Protein AF-A0A537G7S5-F1 (afdb_monomer_lite)

Structure (mmCIF, N/CA/C/O backbone):
data_AF-A0A537G7S5-F1
#
_entry.id   AF-A0A537G7S5-F1
#
loop_
_atom_site.group_PDB
_atom_site.id
_atom_site.type_symbol
_atom_site.label_atom_id
_atom_site.label_alt_id
_atom_site.label_comp_id
_atom_site.label_asym_id
_atom_site.label_entity_id
_atom_site.label_seq_id
_atom_site.pdbx_PDB_ins_code
_atom_site.Cartn_x
_atom_site.Cartn_y
_atom_site.Cartn_z
_atom_site.occupancy
_atom_site.B_iso_or_equiv
_atom_site.auth_seq_id
_atom_site.auth_comp_id
_atom_site.auth_asym_id
_atom_site.auth_atom_id
_atom_site.pdbx_PDB_model_num
ATOM 1 N N . MET A 1 1 ? 13.891 -39.117 -15.199 1.00 34.94 1 MET A N 1
ATOM 2 C CA . MET A 1 1 ? 15.312 -39.150 -15.606 1.00 34.94 1 MET A CA 1
ATOM 3 C C . MET A 1 1 ? 15.444 -38.074 -16.681 1.00 34.94 1 MET A C 1
ATOM 5 O O . MET A 1 1 ? 14.812 -38.249 -17.708 1.00 34.94 1 MET A O 1
ATOM 9 N N . ALA A 1 2 ? 16.008 -36.879 -16.497 1.00 27.66 2 ALA A N 1
ATOM 10 C CA . ALA A 1 2 ? 17.000 -36.313 -15.569 1.00 27.66 2 ALA A CA 1
ATOM 11 C C . ALA A 1 2 ? 16.378 -35.212 -14.667 1.00 27.66 2 ALA A C 1
ATOM 13 O O . ALA A 1 2 ? 15.437 -34.545 -15.084 1.00 27.66 2 ALA A O 1
ATOM 14 N N . ASP A 1 3 ? 16.622 -35.169 -13.354 1.00 33.75 3 ASP A N 1
ATOM 15 C CA . ASP A 1 3 ? 17.722 -34.478 -12.641 1.00 33.75 3 ASP A CA 1
ATOM 16 C C . ASP A 1 3 ? 18.279 -33.203 -13.302 1.00 33.75 3 ASP A C 1
ATOM 18 O O . ASP A 1 3 ? 19.120 -33.271 -14.192 1.00 33.75 3 ASP A O 1
ATOM 22 N N . HIS A 1 4 ? 17.836 -32.049 -12.792 1.00 30.88 4 HIS A N 1
ATOM 23 C CA . HIS A 1 4 ? 18.620 -30.815 -12.751 1.00 30.88 4 HIS A CA 1
ATOM 24 C C . HIS A 1 4 ? 18.386 -30.125 -11.407 1.00 30.88 4 HIS A C 1
ATOM 26 O O . HIS A 1 4 ? 17.554 -29.232 -11.242 1.00 30.88 4 HIS A O 1
ATOM 32 N N . SER A 1 5 ? 19.150 -30.600 -10.435 1.00 33.31 5 SER A N 1
ATOM 33 C CA . SER A 1 5 ? 19.502 -29.920 -9.197 1.00 33.31 5 SER A CA 1
ATOM 34 C C . SER A 1 5 ? 19.981 -28.479 -9.465 1.00 33.31 5 SER A C 1
ATOM 36 O O . SER A 1 5 ? 21.089 -28.261 -9.950 1.00 33.31 5 SER A O 1
ATOM 38 N N . VAL A 1 6 ? 19.147 -27.484 -9.141 1.00 31.50 6 VAL A N 1
ATOM 39 C CA . VAL A 1 6 ? 19.535 -26.064 -9.033 1.00 31.50 6 VAL A CA 1
ATOM 40 C C . VAL A 1 6 ? 19.810 -25.777 -7.550 1.00 31.50 6 VAL A C 1
ATOM 42 O O . VAL A 1 6 ? 18.966 -26.115 -6.716 1.00 31.50 6 VAL A O 1
ATOM 45 N N . PRO A 1 7 ? 20.962 -25.187 -7.177 1.00 25.39 7 PRO A N 1
ATOM 46 C CA . PRO A 1 7 ? 21.314 -24.988 -5.776 1.00 25.39 7 PRO A CA 1
ATOM 47 C C . PRO A 1 7 ? 20.372 -23.965 -5.118 1.00 25.39 7 PRO A C 1
ATOM 49 O O . PRO A 1 7 ? 19.938 -23.018 -5.782 1.00 25.39 7 PRO A O 1
ATOM 52 N N . PRO A 1 8 ? 20.068 -24.100 -3.814 1.00 28.64 8 PRO A N 1
ATOM 53 C CA . PRO A 1 8 ? 19.262 -23.123 -3.102 1.00 28.64 8 PRO A CA 1
ATOM 54 C C . PRO A 1 8 ? 20.100 -21.853 -2.933 1.00 28.64 8 PRO A C 1
ATOM 56 O O . PRO A 1 8 ? 20.955 -21.772 -2.053 1.00 28.64 8 PRO A O 1
ATOM 59 N N . GLN A 1 9 ? 19.890 -20.855 -3.791 1.00 30.11 9 GLN A N 1
ATOM 60 C CA . GLN A 1 9 ? 20.457 -19.534 -3.550 1.00 30.11 9 GLN A CA 1
ATOM 61 C C . GLN A 1 9 ? 19.715 -18.905 -2.369 1.00 30.11 9 GLN A C 1
ATOM 63 O O . GLN A 1 9 ? 18.527 -18.585 -2.424 1.00 30.11 9 GLN A O 1
ATOM 68 N N . SER A 1 10 ? 20.447 -18.810 -1.267 1.00 24.98 10 SER A N 1
ATOM 69 C CA . SER A 1 10 ? 20.065 -18.210 -0.003 1.00 24.98 10 SER A CA 1
ATOM 70 C C . SER A 1 10 ? 19.730 -16.733 -0.184 1.00 24.98 10 SER A C 1
ATOM 72 O O . SER A 1 10 ? 20.612 -15.877 -0.250 1.00 24.98 10 SER A O 1
ATOM 74 N N . PHE A 1 11 ? 18.439 -16.430 -0.204 1.00 27.16 11 PHE A N 1
ATOM 75 C CA . PHE A 1 11 ? 17.951 -15.111 0.156 1.00 27.16 11 PHE A CA 1
ATOM 76 C C . PHE A 1 11 ? 18.070 -14.955 1.680 1.00 27.16 11 PHE A C 1
ATOM 78 O O . PHE A 1 11 ? 17.576 -15.829 2.399 1.00 27.16 11 PHE A O 1
ATOM 85 N N . PRO A 1 12 ? 18.627 -13.857 2.223 1.00 25.73 12 PRO A N 1
ATOM 86 C CA . PRO A 1 12 ? 18.337 -13.460 3.594 1.00 25.73 12 PRO A CA 1
ATOM 87 C C . PRO A 1 12 ? 16.887 -12.952 3.641 1.00 25.73 12 PRO A C 1
ATOM 89 O O . PRO A 1 12 ? 16.594 -11.760 3.634 1.00 25.73 12 PRO A O 1
ATOM 92 N N . LEU A 1 13 ? 15.979 -13.925 3.624 1.00 36.09 13 LEU A N 1
ATOM 93 C CA . LEU A 1 13 ? 14.530 -13.871 3.777 1.00 36.09 13 LEU A CA 1
ATOM 94 C C . LEU A 1 13 ? 14.215 -14.518 5.144 1.00 36.09 13 LEU A C 1
ATOM 96 O O . LEU A 1 13 ? 13.508 -15.514 5.234 1.00 36.09 13 LEU A O 1
ATOM 100 N N . CYS A 1 14 ? 14.799 -13.993 6.223 1.00 23.67 14 CYS A N 1
ATOM 101 C CA . CYS A 1 14 ? 14.605 -14.509 7.584 1.00 23.67 14 CYS A CA 1
ATOM 102 C C . CYS A 1 14 ? 13.579 -13.620 8.318 1.00 23.67 14 CYS A C 1
ATOM 104 O O . CYS A 1 14 ? 13.836 -12.439 8.530 1.00 23.67 14 CYS A O 1
ATOM 106 N N . ASP A 1 15 ? 12.380 -14.054 8.722 1.00 24.22 15 ASP A N 1
ATOM 107 C CA . ASP A 1 15 ? 11.902 -15.423 8.965 1.00 24.22 15 ASP A CA 1
ATOM 108 C C . ASP A 1 15 ? 10.372 -15.492 8.912 1.00 24.22 15 ASP A C 1
ATOM 110 O O . ASP A 1 15 ? 9.717 -15.447 9.962 1.00 24.22 15 ASP A O 1
ATOM 114 N N . ASN A 1 16 ? 9.777 -15.604 7.717 1.00 36.16 16 ASN A N 1
ATOM 115 C CA . ASN A 1 16 ? 8.319 -15.574 7.552 1.00 36.16 16 ASN A CA 1
ATOM 116 C C . ASN A 1 16 ? 7.704 -14.424 8.403 1.00 36.16 16 ASN A C 1
ATOM 118 O O . ASN A 1 16 ? 8.380 -13.509 8.823 1.00 36.16 16 ASN A O 1
ATOM 122 N N . VAL A 1 17 ? 6.407 -14.390 8.639 1.00 35.50 17 VAL A N 1
ATOM 123 C CA . VAL A 1 17 ? 5.769 -14.141 9.955 1.00 35.50 17 VAL A CA 1
ATOM 124 C C . VAL A 1 17 ? 5.214 -15.437 10.541 1.00 35.50 17 VAL A C 1
ATOM 126 O O . VAL A 1 17 ? 4.386 -15.373 11.437 1.00 35.50 17 VAL A O 1
ATOM 129 N N . HIS A 1 18 ? 5.542 -16.610 9.993 1.00 29.23 18 HIS A N 1
ATOM 130 C CA . HIS A 1 18 ? 5.009 -17.887 10.463 1.00 29.23 18 HIS A CA 1
ATOM 131 C C . HIS A 1 18 ? 5.941 -18.464 11.519 1.00 29.23 18 HIS A C 1
ATOM 133 O O . HIS A 1 18 ? 6.883 -19.186 11.214 1.00 29.23 18 HIS A O 1
ATOM 139 N N . THR A 1 19 ? 5.630 -18.204 12.785 1.00 28.81 19 THR A N 1
ATOM 140 C CA . THR A 1 19 ? 5.929 -19.199 13.815 1.00 28.81 19 THR A CA 1
ATOM 141 C C . THR A 1 19 ? 4.787 -20.207 13.798 1.00 28.81 19 THR A C 1
ATOM 143 O O . THR A 1 19 ? 3.739 -19.957 14.392 1.00 28.81 19 THR A O 1
ATOM 146 N N . GLY A 1 20 ? 4.947 -21.304 13.059 1.00 22.69 20 GLY A N 1
ATOM 147 C CA . GLY A 1 20 ? 3.984 -22.398 13.090 1.00 22.69 20 GLY A CA 1
ATOM 148 C C . GLY A 1 20 ? 3.989 -23.099 14.451 1.00 22.69 20 GLY A C 1
ATOM 149 O O . GLY A 1 20 ? 5.050 -23.438 14.968 1.00 22.69 20 GLY A O 1
ATOM 150 N N . ARG A 1 21 ? 2.800 -23.341 15.007 1.00 22.70 21 ARG A N 1
ATOM 151 C CA . ARG A 1 21 ? 2.307 -24.691 15.329 1.00 22.70 21 ARG A CA 1
ATOM 152 C C . ARG A 1 21 ? 0.774 -24.654 15.395 1.00 22.70 21 ARG A C 1
ATOM 154 O O . ARG A 1 21 ? 0.195 -23.655 15.803 1.00 22.70 21 ARG A O 1
ATOM 161 N N . HIS A 1 22 ? 0.179 -25.730 14.888 1.00 30.53 22 HIS A N 1
ATOM 162 C CA . HIS A 1 22 ? -1.244 -26.021 14.689 1.00 30.53 22 HIS A CA 1
ATOM 163 C C . HIS A 1 22 ? -2.245 -25.324 15.634 1.00 30.53 22 HIS A C 1
ATOM 165 O O . HIS A 1 22 ? -2.114 -25.423 16.850 1.00 30.53 22 HIS A O 1
ATOM 171 N N . GLY A 1 23 ? -3.304 -24.722 15.061 1.00 25.34 23 GLY A N 1
ATOM 172 C CA . GLY A 1 23 ? -4.527 -24.371 15.798 1.00 25.34 23 GLY A CA 1
ATOM 173 C C . GLY A 1 23 ? -5.457 -23.332 15.140 1.00 25.34 23 GLY A C 1
ATOM 174 O O . GLY A 1 23 ? -5.304 -22.143 15.389 1.00 25.34 23 GLY A O 1
ATOM 175 N N . GLY A 1 24 ? -6.474 -23.794 14.395 1.00 26.11 24 GLY A N 1
ATOM 176 C CA . GLY A 1 24 ? -7.803 -23.155 14.266 1.00 26.11 24 GLY A CA 1
ATOM 177 C C . GLY A 1 24 ? -8.012 -21.966 13.288 1.00 26.11 24 GLY A C 1
ATOM 178 O O . GLY A 1 24 ? -7.093 -21.195 13.025 1.00 26.11 24 GLY A O 1
ATOM 179 N N . PRO A 1 25 ? -9.247 -21.762 12.769 1.00 29.23 25 PRO A N 1
ATOM 180 C CA . PRO A 1 25 ? -9.555 -20.874 11.634 1.00 29.23 25 PRO A CA 1
ATOM 181 C C . PRO A 1 25 ? -9.718 -19.373 11.979 1.00 29.23 25 PRO A C 1
ATOM 183 O O . PRO A 1 25 ? -10.526 -18.687 11.362 1.00 29.23 25 PRO A O 1
ATOM 186 N N . ASN A 1 26 ? -8.994 -18.818 12.961 1.00 33.22 26 ASN A N 1
ATOM 187 C CA . ASN A 1 26 ? -9.293 -17.460 13.460 1.00 33.22 26 ASN A CA 1
ATOM 188 C C . ASN A 1 26 ? -8.060 -16.639 13.903 1.00 33.22 26 ASN A C 1
ATOM 190 O O . ASN A 1 26 ? -7.969 -16.190 15.045 1.00 33.22 26 ASN A O 1
ATOM 194 N N . LEU A 1 27 ? -7.088 -16.427 13.005 1.00 32.81 27 LEU A N 1
ATOM 195 C CA . LEU A 1 27 ? -5.824 -15.742 13.323 1.00 32.81 27 LEU A CA 1
ATOM 196 C C . LEU A 1 27 ? -5.541 -14.529 12.419 1.00 32.81 27 LEU A C 1
ATOM 198 O O . LEU A 1 27 ? -4.764 -14.597 11.474 1.00 32.81 27 LEU A O 1
ATOM 202 N N . ALA A 1 28 ? -6.071 -13.365 12.798 1.00 31.89 28 ALA A N 1
ATOM 203 C CA . ALA A 1 28 ? -5.462 -12.072 12.467 1.00 31.89 28 ALA A CA 1
ATOM 204 C C . ALA A 1 28 ? -4.387 -11.741 13.526 1.00 31.89 28 ALA A C 1
ATOM 206 O O . ALA A 1 28 ? -4.563 -10.856 14.364 1.00 31.89 28 ALA A O 1
ATOM 207 N N . ALA A 1 29 ? -3.301 -12.520 13.556 1.00 32.22 29 ALA A N 1
ATOM 208 C CA . ALA A 1 29 ? -2.239 -12.422 14.559 1.00 32.22 29 ALA A CA 1
ATOM 209 C C . ALA A 1 29 ? -0.927 -11.928 13.930 1.00 32.22 29 ALA A C 1
ATOM 211 O O . ALA A 1 29 ? -0.130 -12.699 13.406 1.00 32.22 29 ALA A O 1
ATOM 212 N N . TRP A 1 30 ? -0.684 -10.619 14.015 1.00 36.22 30 TRP A N 1
ATOM 213 C CA . TRP A 1 30 ? 0.577 -9.998 13.602 1.00 36.22 30 TRP A CA 1
ATOM 214 C C . TRP A 1 30 ? 1.642 -10.151 14.698 1.00 36.22 30 TRP A C 1
ATOM 216 O O . TRP A 1 30 ? 1.511 -9.548 15.768 1.00 36.22 30 TRP A O 1
ATOM 226 N N . ARG A 1 31 ? 2.712 -10.920 14.453 1.00 27.98 31 ARG A N 1
ATOM 227 C CA . ARG A 1 31 ? 3.948 -10.911 15.260 1.00 27.98 31 ARG A CA 1
ATOM 228 C C . ARG A 1 31 ? 4.954 -9.925 14.655 1.00 27.98 31 ARG A C 1
ATOM 230 O O . ARG A 1 31 ? 5.729 -10.296 13.785 1.00 27.98 31 ARG A O 1
ATOM 237 N N . ALA A 1 32 ? 4.978 -8.688 15.149 1.00 31.81 32 ALA A N 1
ATOM 238 C CA . ALA A 1 32 ? 6.149 -7.824 15.014 1.00 31.81 32 ALA A CA 1
ATOM 239 C C . ALA A 1 32 ? 7.102 -8.145 16.175 1.00 31.81 32 ALA A C 1
ATOM 241 O O . ALA A 1 32 ? 6.722 -8.007 17.341 1.00 31.81 32 ALA A O 1
ATOM 242 N N . ARG A 1 33 ? 8.314 -8.625 15.880 1.00 29.03 33 ARG A N 1
ATOM 243 C CA . ARG A 1 33 ? 9.378 -8.737 16.885 1.00 29.03 33 ARG A CA 1
ATOM 244 C C . ARG A 1 33 ? 9.797 -7.313 17.257 1.00 29.03 33 ARG A C 1
ATOM 246 O O . ARG A 1 33 ? 10.337 -6.593 16.426 1.00 29.03 33 ARG A O 1
ATOM 253 N N . THR A 1 34 ? 9.529 -6.900 18.492 1.00 34.16 34 THR A N 1
ATOM 254 C CA . THR A 1 34 ? 10.190 -5.740 19.090 1.00 34.16 34 THR A CA 1
ATOM 255 C C . THR A 1 34 ? 11.680 -6.049 19.174 1.00 34.16 34 THR A C 1
ATOM 257 O O . THR A 1 34 ? 12.074 -7.049 19.775 1.00 34.16 34 THR A O 1
ATOM 260 N N . ALA A 1 35 ? 12.504 -5.211 18.544 1.00 30.81 35 ALA A N 1
ATOM 261 C CA . ALA A 1 35 ? 13.952 -5.267 18.672 1.00 30.81 35 ALA A CA 1
ATOM 262 C C . ALA A 1 35 ? 14.322 -5.159 20.161 1.00 30.81 35 ALA A C 1
ATOM 264 O O . ALA A 1 35 ? 14.196 -4.095 20.770 1.00 30.81 35 ALA A O 1
ATOM 265 N N . ARG A 1 36 ? 14.731 -6.276 20.771 1.00 28.50 36 ARG A N 1
ATOM 266 C CA . ARG A 1 36 ? 15.459 -6.252 22.038 1.00 28.50 36 ARG A CA 1
ATOM 267 C C . ARG A 1 36 ? 16.936 -6.080 21.719 1.00 28.50 36 ARG A C 1
ATOM 269 O O . ARG A 1 36 ? 17.481 -6.844 20.937 1.00 28.50 36 ARG A O 1
ATOM 276 N N . SER A 1 37 ? 17.535 -5.123 22.426 1.00 31.22 37 SER A N 1
ATOM 277 C CA . SER A 1 37 ? 18.972 -4.918 22.602 1.00 31.22 37 SER A CA 1
ATOM 278 C C . SER A 1 37 ? 19.747 -4.458 21.367 1.00 31.22 37 SER A C 1
ATOM 280 O O . SER A 1 37 ? 20.273 -5.277 20.629 1.00 31.22 37 SER A O 1
ATOM 282 N N . LEU A 1 38 ? 19.924 -3.139 21.245 1.00 29.33 38 LEU A N 1
ATOM 283 C CA . LEU A 1 38 ? 21.217 -2.526 20.923 1.00 29.33 38 LEU A CA 1
ATOM 284 C C . LEU A 1 38 ? 21.252 -1.129 21.559 1.00 29.33 38 LEU A C 1
ATOM 286 O O . LEU A 1 38 ? 20.331 -0.323 21.419 1.00 29.33 38 LEU A O 1
ATOM 290 N N . SER A 1 39 ? 22.278 -0.908 22.373 1.00 31.94 39 SER A N 1
ATOM 291 C CA . SER A 1 39 ? 22.523 0.318 23.119 1.00 31.94 39 SER A CA 1
ATOM 292 C C . SER A 1 39 ? 22.895 1.479 22.193 1.00 31.94 39 SER A C 1
ATOM 294 O O . SER A 1 39 ? 23.659 1.278 21.256 1.00 31.94 39 SER A O 1
ATOM 296 N N . ARG A 1 40 ? 22.483 2.687 22.605 1.00 32.72 40 ARG A N 1
ATOM 297 C CA . ARG A 1 40 ? 22.867 4.033 22.129 1.00 32.72 40 ARG A CA 1
ATOM 298 C C . ARG A 1 40 ? 22.020 4.617 20.981 1.00 32.72 40 ARG A C 1
ATOM 300 O O . ARG A 1 40 ? 21.857 4.035 19.922 1.00 32.72 40 ARG A O 1
ATOM 307 N N . SER A 1 41 ? 21.502 5.816 21.277 1.00 26.28 41 SER A N 1
ATOM 308 C CA . SER A 1 41 ? 20.675 6.731 20.470 1.00 26.28 41 SER A CA 1
ATOM 309 C C . SER A 1 41 ? 19.228 6.305 20.183 1.00 26.28 41 SER A C 1
ATOM 311 O O . SER A 1 41 ? 18.888 5.740 19.149 1.00 26.28 41 SER A O 1
ATOM 313 N N . ARG A 1 42 ? 18.327 6.653 21.116 1.00 32.28 42 ARG A N 1
ATOM 314 C CA . ARG A 1 42 ? 16.871 6.596 20.922 1.00 32.28 42 ARG A CA 1
ATOM 315 C C . ARG A 1 42 ? 16.421 7.757 20.030 1.00 32.28 42 ARG A C 1
ATOM 317 O O . ARG A 1 42 ? 16.189 8.855 20.524 1.00 32.28 42 ARG A O 1
ATOM 324 N N . THR A 1 43 ? 16.200 7.497 18.748 1.00 27.50 43 THR A N 1
ATOM 325 C CA . THR A 1 43 ? 15.270 8.294 17.935 1.00 27.50 43 THR A CA 1
ATOM 326 C C . THR A 1 43 ? 14.097 7.388 17.582 1.00 27.50 43 THR A C 1
ATOM 328 O O . THR A 1 43 ? 14.263 6.380 16.900 1.00 27.50 43 THR A O 1
ATOM 331 N N . ALA A 1 44 ? 12.908 7.691 18.106 1.00 31.34 44 ALA A N 1
ATOM 332 C CA . ALA A 1 44 ? 11.698 6.925 17.823 1.00 31.34 44 ALA A CA 1
ATOM 333 C C . ALA A 1 44 ? 11.338 7.058 16.332 1.00 31.34 44 ALA A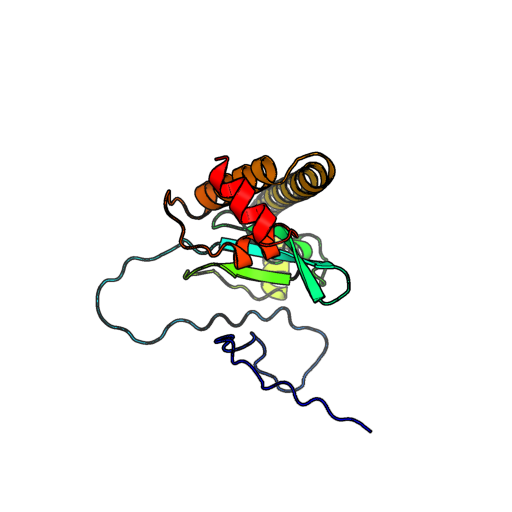 C 1
ATOM 335 O O . ALA A 1 44 ? 10.799 8.076 15.900 1.00 31.34 44 ALA A O 1
ATOM 336 N N . CYS A 1 45 ? 11.660 6.044 15.528 1.00 31.05 45 CYS A N 1
ATOM 337 C CA . CYS A 1 45 ? 11.373 6.051 14.099 1.00 31.05 45 CYS A CA 1
ATOM 338 C C . CYS A 1 45 ? 9.934 5.566 13.846 1.00 31.05 45 CYS A C 1
ATOM 340 O O . CYS A 1 45 ? 9.674 4.378 13.685 1.00 31.05 45 CYS A O 1
ATOM 342 N N . TRP A 1 46 ? 8.976 6.495 13.803 1.00 46.81 46 TR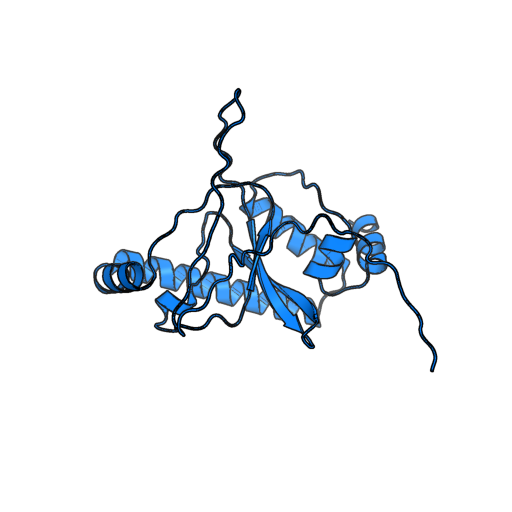P A N 1
ATOM 343 C CA . TRP A 1 46 ? 7.582 6.247 13.394 1.00 46.81 46 TRP A CA 1
ATOM 344 C C . TRP A 1 46 ? 7.415 6.101 11.860 1.00 46.81 46 TRP A C 1
ATOM 346 O O . TRP A 1 46 ? 6.352 6.408 11.327 1.00 46.81 46 TRP A O 1
ATOM 356 N N . ARG A 1 47 ? 8.469 5.707 11.126 1.00 60.78 47 ARG A N 1
ATOM 357 C CA . ARG A 1 47 ? 8.564 5.839 9.653 1.00 60.78 47 ARG A CA 1
ATOM 358 C C . ARG A 1 47 ? 8.431 4.510 8.896 1.00 60.78 47 ARG A C 1
ATOM 360 O O . ARG A 1 47 ? 8.964 4.395 7.798 1.00 60.78 47 ARG A O 1
ATOM 367 N N . SER A 1 48 ? 7.746 3.510 9.450 1.00 70.69 48 SER A N 1
ATOM 368 C CA . SER A 1 48 ? 7.447 2.292 8.683 1.00 70.69 48 SER A CA 1
ATOM 369 C C . SER A 1 48 ? 6.287 2.529 7.723 1.00 70.69 48 SER A C 1
ATOM 371 O O . SER A 1 48 ? 5.248 3.064 8.116 1.00 70.69 48 SER A O 1
ATOM 373 N N . LEU A 1 49 ? 6.457 2.072 6.489 1.00 84.81 49 LEU A N 1
ATOM 374 C CA . LEU A 1 49 ? 5.423 2.012 5.463 1.00 84.81 49 LEU A CA 1
ATOM 375 C C . LEU A 1 49 ? 4.945 0.563 5.341 1.00 84.81 49 LEU A C 1
ATOM 377 O O . LEU A 1 49 ? 5.741 -0.358 5.503 1.00 84.81 49 LEU A O 1
ATOM 381 N N . VAL A 1 50 ? 3.668 0.331 5.057 1.00 88.81 50 VAL A N 1
ATOM 382 C CA . VAL A 1 50 ? 3.159 -1.014 4.763 1.00 88.81 50 VAL A CA 1
ATOM 383 C C . VAL A 1 50 ? 2.564 -1.042 3.366 1.00 88.81 50 VAL A C 1
ATOM 385 O O . VAL A 1 50 ? 1.616 -0.315 3.078 1.00 88.81 50 VAL A O 1
ATOM 388 N N . SER A 1 51 ? 3.083 -1.920 2.514 1.00 89.94 51 SER A N 1
ATOM 389 C CA . SER A 1 51 ? 2.486 -2.219 1.214 1.00 89.94 51 SER A CA 1
ATOM 390 C C . SER A 1 51 ? 1.372 -3.226 1.351 1.00 89.94 51 SER A C 1
ATOM 392 O O . SER A 1 51 ? 1.537 -4.263 1.992 1.00 89.94 51 SER A O 1
ATOM 394 N N . LEU A 1 52 ? 0.256 -2.944 0.694 1.00 90.88 52 LEU A N 1
ATOM 395 C CA . LEU A 1 52 ? -0.832 -3.882 0.484 1.00 90.88 52 LEU A CA 1
ATOM 396 C C . LEU A 1 52 ? -0.612 -4.559 -0.863 1.00 90.88 52 LEU A C 1
ATOM 398 O O . LEU A 1 52 ? -0.630 -3.905 -1.905 1.00 90.88 52 LEU A O 1
ATOM 402 N N . LEU A 1 53 ? -0.389 -5.864 -0.826 1.00 89.25 53 LEU A N 1
ATOM 403 C CA . LEU A 1 53 ? -0.036 -6.681 -1.973 1.00 89.25 53 LEU A CA 1
ATOM 404 C C . LEU A 1 53 ? -1.200 -7.595 -2.342 1.00 89.25 53 LEU A C 1
ATOM 406 O O . LEU A 1 53 ? -1.699 -8.341 -1.494 1.00 89.25 53 LEU A O 1
ATOM 410 N N . THR A 1 54 ? -1.583 -7.593 -3.613 1.00 86.88 54 THR A N 1
ATOM 411 C CA . THR A 1 54 ? -2.430 -8.643 -4.185 1.00 86.88 54 THR A CA 1
ATOM 412 C C . THR A 1 54 ? -1.568 -9.730 -4.819 1.00 86.88 54 THR A C 1
ATOM 414 O O . THR A 1 54 ? -0.439 -9.473 -5.240 1.00 86.88 54 THR A O 1
ATOM 417 N N . LEU A 1 55 ? -2.088 -10.954 -4.863 1.00 79.94 55 LEU A N 1
ATOM 418 C CA . LEU A 1 55 ? -1.465 -12.072 -5.562 1.00 79.94 55 LEU A CA 1
ATOM 419 C C . LEU A 1 55 ? -2.013 -12.161 -6.985 1.00 79.94 55 LEU A C 1
ATOM 421 O O . LEU A 1 55 ? -3.217 -12.286 -7.185 1.00 79.94 55 LEU A O 1
ATOM 425 N N . VAL A 1 56 ? -1.111 -12.150 -7.957 1.00 74.50 56 VAL A N 1
ATOM 426 C CA . VAL A 1 56 ? -1.375 -12.404 -9.371 1.00 74.50 56 VAL A CA 1
ATOM 427 C C . VAL A 1 56 ? -0.743 -13.755 -9.709 1.00 74.50 56 VAL A C 1
ATOM 429 O O . VAL A 1 56 ? 0.429 -13.993 -9.407 1.00 74.50 56 VAL A O 1
ATOM 432 N N . GLU A 1 57 ? -1.540 -14.679 -10.254 1.00 72.62 57 GLU A N 1
ATOM 433 C CA . GLU A 1 57 ? -1.092 -16.023 -10.678 1.00 72.62 57 GLU A CA 1
ATOM 434 C C . GLU A 1 57 ? -0.345 -16.820 -9.584 1.00 72.62 57 GLU A C 1
ATOM 436 O O . GLU A 1 57 ? 0.561 -17.610 -9.844 1.00 72.62 57 GLU A O 1
ATOM 441 N N . GLY A 1 58 ? -0.691 -16.584 -8.314 1.00 62.72 58 GLY A N 1
ATOM 442 C CA . GLY A 1 58 ? -0.149 -17.308 -7.159 1.00 62.72 58 GLY A CA 1
ATOM 443 C C . GLY A 1 58 ? 1.327 -17.045 -6.824 1.00 62.72 58 GLY A C 1
ATOM 444 O O . GLY A 1 58 ? 1.786 -17.510 -5.783 1.00 62.72 58 GLY A O 1
ATOM 445 N N . ARG A 1 59 ? 2.072 -16.292 -7.646 1.00 62.53 59 ARG A N 1
ATOM 446 C CA . ARG A 1 59 ? 3.518 -16.052 -7.448 1.00 62.53 59 ARG A CA 1
ATOM 447 C C . ARG A 1 59 ? 3.913 -14.581 -7.511 1.00 62.53 59 ARG A C 1
ATOM 449 O O . ARG A 1 59 ? 4.843 -14.180 -6.817 1.00 62.53 59 ARG A O 1
ATOM 456 N N . LEU A 1 60 ? 3.205 -13.769 -8.292 1.00 64.31 60 LEU A N 1
ATOM 457 C CA . LEU A 1 60 ? 3.515 -12.352 -8.456 1.00 64.31 60 LEU A CA 1
ATOM 458 C C . LEU A 1 60 ? 2.753 -11.540 -7.410 1.00 64.31 60 LEU A C 1
ATOM 460 O O . LEU A 1 60 ? 1.531 -11.606 -7.320 1.00 64.31 60 LEU A O 1
ATOM 464 N N . ALA A 1 61 ? 3.474 -10.786 -6.585 1.00 72.81 61 ALA A N 1
ATOM 465 C CA . ALA A 1 61 ? 2.869 -9.861 -5.639 1.00 72.81 61 ALA A CA 1
ATOM 466 C C . ALA A 1 61 ? 2.887 -8.454 -6.243 1.00 72.81 61 ALA A C 1
ATOM 468 O O . ALA A 1 61 ? 3.965 -7.915 -6.467 1.00 72.81 61 ALA A O 1
ATOM 469 N N . LEU A 1 62 ? 1.713 -7.875 -6.498 1.00 87.06 62 LEU A N 1
ATOM 470 C CA . LEU A 1 62 ? 1.572 -6.509 -7.007 1.00 87.06 62 LEU A CA 1
ATOM 471 C C . LEU A 1 62 ? 1.100 -5.593 -5.883 1.00 87.06 62 LEU A C 1
ATOM 473 O O . LEU A 1 62 ? 0.136 -5.918 -5.185 1.00 87.06 62 LEU A O 1
ATOM 477 N N . GLU A 1 63 ? 1.733 -4.434 -5.729 1.00 91.62 63 GLU A N 1
ATOM 478 C CA . GLU A 1 63 ? 1.246 -3.434 -4.790 1.00 91.62 63 GLU A CA 1
ATOM 479 C C . GLU A 1 63 ? -0.024 -2.763 -5.317 1.00 91.62 63 GLU A C 1
ATOM 481 O O . GLU A 1 63 ? -0.078 -2.237 -6.429 1.00 91.62 63 GLU A O 1
ATOM 486 N N . VAL A 1 64 ? -1.063 -2.776 -4.487 1.00 92.00 64 VAL A N 1
ATOM 487 C CA . VAL A 1 64 ? -2.355 -2.142 -4.775 1.00 92.00 64 VAL A CA 1
ATOM 488 C C . VAL A 1 64 ? -2.635 -0.961 -3.852 1.00 92.00 64 VAL A C 1
ATOM 490 O O . VAL A 1 64 ? -3.463 -0.110 -4.171 1.00 92.00 64 VAL A O 1
ATOM 493 N N . GLY A 1 65 ? -1.921 -0.864 -2.730 1.00 92.25 65 GLY A N 1
ATOM 494 C CA . GLY A 1 65 ? -2.082 0.217 -1.769 1.00 92.25 65 GLY A CA 1
ATOM 495 C C . GLY A 1 65 ? -0.894 0.359 -0.826 1.00 92.25 65 GLY A C 1
ATOM 496 O O . GLY A 1 65 ? -0.054 -0.528 -0.708 1.00 92.25 65 GLY A O 1
ATOM 497 N N . LEU A 1 66 ? -0.865 1.491 -0.130 1.00 91.38 66 LEU A N 1
ATOM 498 C CA . LEU A 1 66 ? 0.166 1.868 0.832 1.00 91.38 66 LEU A CA 1
ATOM 499 C C . LEU A 1 66 ? -0.501 2.408 2.091 1.00 91.38 66 LEU A C 1
ATOM 501 O O . LEU A 1 66 ? -1.362 3.285 2.008 1.00 91.38 66 LEU A O 1
ATOM 505 N N . VAL A 1 67 ? -0.058 1.921 3.241 1.00 89.94 67 VAL A N 1
ATOM 506 C CA . VAL A 1 67 ? -0.506 2.347 4.564 1.00 89.94 67 VAL A CA 1
ATOM 507 C C . VAL A 1 67 ? 0.681 2.961 5.293 1.00 89.94 67 VAL A C 1
ATOM 509 O O . VAL A 1 67 ? 1.676 2.281 5.542 1.00 89.94 67 VAL A O 1
ATOM 512 N N . GLY A 1 68 ? 0.593 4.249 5.613 1.00 86.94 68 GLY A N 1
ATOM 513 C CA . GLY A 1 68 ? 1.558 4.933 6.467 1.00 86.94 68 GLY A CA 1
ATOM 514 C C . GLY A 1 68 ? 1.043 5.091 7.895 1.00 86.94 68 GLY A C 1
ATOM 515 O O . GLY A 1 68 ? 0.117 4.407 8.338 1.00 86.94 68 GLY A O 1
ATOM 516 N N . ARG A 1 69 ? 1.639 6.038 8.623 1.00 81.75 69 ARG A N 1
ATOM 517 C CA . ARG A 1 69 ? 1.280 6.365 10.014 1.00 81.75 69 ARG A CA 1
ATOM 518 C C . ARG A 1 69 ? -0.152 6.883 10.191 1.00 81.75 69 ARG A C 1
ATOM 520 O O . ARG A 1 69 ? -0.640 6.945 11.313 1.00 81.75 69 ARG A O 1
ATOM 527 N N . GLU A 1 70 ? -0.771 7.324 9.104 1.00 83.50 70 GLU A N 1
ATOM 528 C CA . GLU A 1 70 ? -2.138 7.832 9.027 1.00 83.50 70 GLU A CA 1
ATOM 529 C C . GLU A 1 70 ? -3.197 6.726 8.983 1.00 83.50 70 GLU A C 1
ATOM 531 O O . GLU A 1 70 ? -4.385 7.020 9.088 1.00 83.50 70 GLU A O 1
ATOM 536 N N . GLY A 1 71 ? -2.784 5.473 8.776 1.00 87.25 71 GLY A N 1
ATOM 537 C CA . GLY A 1 71 ? -3.695 4.391 8.433 1.00 87.25 71 GLY A CA 1
ATOM 538 C C . GLY A 1 71 ? -3.616 3.166 9.332 1.00 87.25 71 GLY A C 1
ATOM 539 O O . GLY A 1 71 ? -2.966 3.140 10.376 1.00 87.25 71 GLY A O 1
ATOM 540 N N . MET A 1 72 ? -4.315 2.121 8.894 1.00 88.75 72 MET A N 1
ATOM 541 C CA . MET A 1 72 ? -4.451 0.861 9.610 1.00 88.75 72 MET A CA 1
ATOM 542 C C . MET A 1 72 ? -4.454 -0.312 8.628 1.00 88.75 72 MET A C 1
ATOM 544 O O . MET A 1 72 ? -5.184 -0.322 7.639 1.00 88.75 72 MET A O 1
ATOM 548 N N . VAL A 1 73 ? -3.692 -1.357 8.950 1.00 88.75 73 VAL A N 1
ATOM 549 C CA . VAL A 1 73 ? -3.793 -2.655 8.272 1.00 88.75 73 VAL A CA 1
ATOM 550 C C . VAL A 1 73 ? -4.989 -3.425 8.835 1.00 88.75 73 VAL A C 1
ATOM 552 O O . VAL A 1 73 ? -5.160 -3.506 10.049 1.00 88.75 73 VAL A O 1
ATOM 555 N N . GLY A 1 74 ? -5.797 -4.034 7.963 1.00 85.62 74 GLY A N 1
ATOM 556 C CA . GLY A 1 74 ? -6.988 -4.786 8.377 1.00 85.62 74 GLY A CA 1
ATOM 557 C C . GLY A 1 74 ? -8.274 -3.958 8.405 1.00 85.62 74 GLY A C 1
ATOM 558 O O . GLY A 1 74 ? -9.177 -4.265 9.177 1.00 85.62 74 GLY A O 1
ATOM 559 N N . VA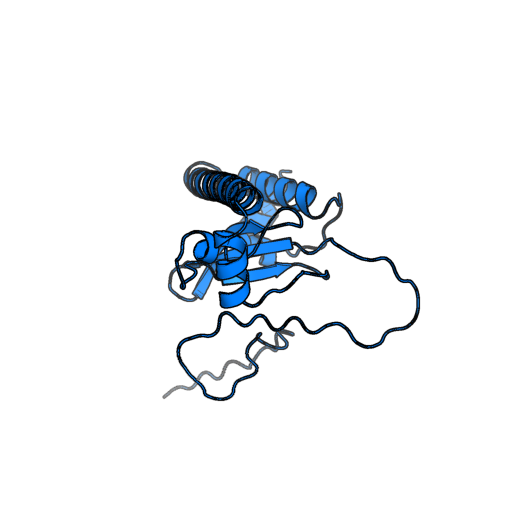L A 1 75 ? -8.379 -2.936 7.547 1.00 87.25 75 VAL A N 1
ATOM 560 C CA . VAL A 1 75 ? -9.583 -2.096 7.379 1.00 87.25 75 VAL A CA 1
ATOM 561 C C . VAL A 1 75 ? -10.874 -2.904 7.174 1.00 87.25 75 VAL A C 1
ATOM 563 O O . VAL A 1 75 ? -11.935 -2.483 7.619 1.00 87.25 75 VAL A O 1
ATOM 566 N N . ALA A 1 76 ? -10.777 -4.107 6.598 1.00 86.19 76 ALA A N 1
ATOM 567 C CA . ALA A 1 76 ? -11.888 -5.047 6.441 1.00 86.19 76 ALA A CA 1
ATOM 568 C C . ALA A 1 76 ? -12.622 -5.330 7.769 1.00 86.19 76 ALA A C 1
ATOM 570 O O . ALA A 1 76 ? -13.846 -5.438 7.786 1.00 86.19 76 ALA A O 1
ATOM 571 N N . LEU A 1 77 ? -11.904 -5.341 8.900 1.00 86.38 77 LEU A N 1
ATOM 572 C CA . LEU A 1 77 ? -12.500 -5.532 10.225 1.00 86.38 77 LEU A CA 1
ATOM 573 C C . LEU A 1 77 ? -13.454 -4.398 10.614 1.00 86.38 77 LEU A C 1
ATOM 575 O O . LEU A 1 77 ? -14.421 -4.649 11.331 1.00 86.38 77 LEU A O 1
ATOM 579 N N . ALA A 1 78 ? -13.198 -3.172 10.146 1.00 86.69 78 ALA A N 1
ATOM 580 C CA . ALA A 1 78 ? -14.085 -2.031 10.366 1.00 86.69 78 ALA A CA 1
ATOM 581 C C . ALA A 1 78 ? -15.392 -2.142 9.561 1.00 86.69 78 ALA A C 1
ATOM 583 O O . ALA A 1 78 ? -16.396 -1.540 9.931 1.00 86.69 78 ALA A O 1
ATOM 584 N N . LEU A 1 79 ? -15.381 -2.954 8.500 1.00 86.81 79 LEU A N 1
ATOM 585 C CA . LEU A 1 79 ? -16.535 -3.282 7.661 1.00 86.81 79 LEU A CA 1
ATOM 586 C C . LEU A 1 79 ? -17.234 -4.582 8.097 1.00 86.81 79 LEU A C 1
ATOM 588 O O . LEU A 1 79 ? -18.114 -5.071 7.400 1.00 86.81 79 LEU A O 1
ATOM 592 N N . GLY A 1 80 ? -16.829 -5.176 9.226 1.00 85.19 80 GLY A N 1
ATOM 593 C CA . GLY A 1 80 ? -17.375 -6.453 9.700 1.00 85.19 80 GLY A CA 1
ATOM 594 C C . GLY A 1 80 ? -16.859 -7.683 8.943 1.00 85.19 80 GLY A C 1
ATOM 595 O O . GLY A 1 80 ? -17.358 -8.784 9.161 1.00 85.19 80 GLY A O 1
ATOM 596 N N . ILE A 1 81 ? -15.839 -7.527 8.095 1.00 86.38 81 ILE A N 1
ATOM 597 C CA . ILE A 1 81 ? -15.280 -8.596 7.264 1.00 86.38 81 ILE A CA 1
ATOM 598 C C . ILE A 1 81 ? -14.033 -9.180 7.945 1.00 86.38 81 ILE A C 1
ATOM 600 O O . ILE A 1 81 ? -13.096 -8.466 8.301 1.00 86.38 81 ILE A O 1
ATOM 604 N N . GLY A 1 82 ? -14.015 -10.504 8.129 1.00 78.19 82 GLY A N 1
ATOM 605 C CA . GLY A 1 82 ? -12.917 -11.224 8.792 1.00 78.19 82 GLY A CA 1
ATOM 606 C C . GLY A 1 82 ? -11.744 -11.610 7.884 1.00 78.19 82 GLY A C 1
ATOM 607 O O . GLY A 1 82 ? -10.713 -12.053 8.385 1.00 78.19 82 GLY A O 1
ATOM 608 N N . VAL A 1 83 ? -11.887 -11.447 6.567 1.00 77.19 83 VAL A N 1
ATOM 609 C CA . VAL A 1 83 ? -10.903 -11.873 5.562 1.00 77.19 83 VAL A CA 1
ATOM 610 C C . VAL A 1 83 ? -10.346 -10.656 4.828 1.00 77.19 83 VAL A C 1
ATOM 612 O O . VAL A 1 83 ? -11.096 -9.790 4.385 1.00 77.19 83 VAL A O 1
ATOM 615 N N . SER A 1 84 ? -9.020 -10.588 4.696 1.00 79.69 84 SER A N 1
ATOM 616 C CA . SER A 1 84 ? -8.347 -9.556 3.902 1.00 79.69 84 SER A CA 1
ATOM 617 C C . SER A 1 84 ? -8.051 -10.089 2.497 1.00 79.69 84 SER A C 1
ATOM 619 O O . SER A 1 84 ? -7.432 -11.148 2.395 1.00 79.69 84 SER A O 1
ATOM 621 N N . PRO A 1 85 ? -8.407 -9.361 1.421 1.00 80.06 85 PRO A N 1
ATOM 622 C CA . PRO A 1 85 ? -8.051 -9.748 0.054 1.00 80.06 85 PRO A CA 1
ATOM 623 C C . PRO A 1 85 ? -6.579 -9.458 -0.284 1.00 80.06 85 PRO A C 1
ATOM 625 O O . PRO A 1 85 ? -6.086 -9.870 -1.329 1.00 80.06 85 PRO A O 1
ATOM 628 N N . VAL A 1 86 ? -5.873 -8.731 0.587 1.00 85.75 86 VAL A N 1
ATOM 629 C CA . VAL A 1 86 ? -4.483 -8.304 0.391 1.00 85.75 86 VAL A CA 1
ATOM 630 C C . VAL A 1 86 ? -3.580 -8.831 1.500 1.00 85.75 86 VAL A C 1
ATOM 632 O O . VAL A 1 86 ? -3.993 -8.957 2.659 1.00 85.75 86 VAL A O 1
ATOM 635 N N . ARG A 1 87 ? -2.319 -9.089 1.150 1.00 85.69 87 ARG A N 1
ATOM 636 C CA . ARG A 1 87 ? -1.218 -9.321 2.093 1.00 85.69 87 ARG A CA 1
ATOM 637 C C . ARG A 1 87 ? -0.579 -7.985 2.457 1.00 85.69 87 ARG A C 1
ATOM 639 O O . ARG A 1 87 ? -0.597 -7.066 1.650 1.00 85.69 87 ARG A O 1
ATOM 646 N N . ALA A 1 88 ? -0.001 -7.877 3.647 1.00 87.00 88 ALA A N 1
ATOM 647 C CA . ALA A 1 88 ? 0.726 -6.677 4.051 1.00 87.00 88 ALA A CA 1
ATOM 648 C C . ALA A 1 88 ? 2.225 -6.971 4.185 1.00 87.00 88 ALA A C 1
ATOM 650 O O . ALA A 1 88 ? 2.612 -7.956 4.814 1.00 87.00 88 ALA A O 1
ATOM 651 N N . LEU A 1 89 ? 3.051 -6.111 3.592 1.00 85.25 89 LEU A N 1
ATOM 652 C CA . LEU A 1 89 ? 4.509 -6.155 3.655 1.00 85.25 89 LEU A CA 1
ATOM 653 C C . LEU A 1 89 ? 5.011 -4.877 4.322 1.00 85.25 89 LEU A C 1
ATOM 655 O O . LEU A 1 89 ? 4.776 -3.783 3.815 1.00 85.25 89 LEU A O 1
ATOM 659 N N . VAL A 1 90 ? 5.699 -5.010 5.454 1.00 84.50 90 VAL A N 1
ATOM 660 C CA . VAL A 1 90 ? 6.324 -3.869 6.132 1.00 84.50 90 VAL A CA 1
ATOM 661 C C . VAL A 1 90 ? 7.600 -3.490 5.385 1.00 84.50 90 VAL A C 1
ATOM 663 O O . VAL A 1 90 ? 8.471 -4.333 5.179 1.00 84.50 90 VAL A O 1
ATOM 666 N N . GLN A 1 91 ? 7.710 -2.224 5.000 1.00 78.81 91 GLN A N 1
ATOM 667 C CA . GLN A 1 91 ? 8.899 -1.636 4.406 1.00 78.81 91 GLN A CA 1
ATOM 668 C C . GLN A 1 91 ? 9.641 -0.787 5.442 1.00 78.81 91 GLN A C 1
ATOM 670 O O . GLN A 1 91 ? 9.089 0.161 6.012 1.00 78.81 91 GLN A O 1
ATOM 675 N N . GLY A 1 92 ? 10.915 -1.117 5.650 1.00 74.25 92 GLY A N 1
ATOM 676 C CA . GLY A 1 92 ? 11.782 -0.434 6.605 1.00 74.25 92 GLY A CA 1
ATOM 677 C C . GLY A 1 92 ? 11.506 -0.801 8.065 1.00 74.25 92 GLY A C 1
ATOM 678 O O . GLY A 1 92 ? 10.670 -1.645 8.388 1.00 74.25 92 GLY A O 1
ATOM 679 N N . SER A 1 93 ? 12.251 -0.165 8.966 1.00 72.88 93 SER A N 1
ATOM 680 C CA . SER A 1 93 ? 12.060 -0.305 10.407 1.00 72.88 93 SER A CA 1
ATOM 681 C C . SER A 1 93 ? 11.055 0.723 10.923 1.00 72.88 93 SER A C 1
ATOM 683 O O . SER A 1 93 ? 11.035 1.883 10.507 1.00 72.88 93 SER A O 1
ATOM 685 N N . GLY A 1 94 ? 10.214 0.306 11.865 1.00 74.06 94 GLY A N 1
ATOM 686 C CA . GLY A 1 94 ? 9.320 1.218 12.561 1.00 74.06 94 GLY A CA 1
ATOM 687 C C . GLY A 1 94 ? 8.453 0.521 13.593 1.00 74.06 94 GLY A C 1
ATOM 688 O O . GLY A 1 94 ? 8.560 -0.686 13.823 1.00 74.06 94 GLY A O 1
ATOM 689 N N . THR A 1 95 ? 7.604 1.317 14.231 1.00 77.44 95 THR A N 1
ATOM 690 C CA . THR A 1 95 ? 6.708 0.873 15.299 1.00 77.44 95 THR A CA 1
ATOM 691 C C . THR A 1 95 ? 5.264 0.970 14.833 1.00 77.44 95 THR A C 1
ATOM 693 O O . THR A 1 95 ? 4.866 1.965 14.232 1.00 77.44 95 THR A O 1
ATOM 696 N N . ALA A 1 96 ? 4.465 -0.037 15.176 1.00 80.44 96 ALA A N 1
ATOM 697 C CA . ALA A 1 96 ? 3.025 -0.044 14.960 1.00 80.44 96 ALA A CA 1
ATOM 698 C C . ALA A 1 96 ? 2.290 -0.346 16.271 1.00 80.44 96 ALA A C 1
ATOM 700 O O . ALA A 1 96 ? 2.773 -1.114 17.109 1.00 80.44 96 ALA A O 1
ATOM 701 N N . LEU A 1 97 ? 1.102 0.237 16.434 1.00 84.19 97 LEU A N 1
ATOM 702 C CA . LEU A 1 97 ? 0.178 -0.137 17.501 1.00 84.19 97 LEU A CA 1
ATOM 703 C C . LEU A 1 97 ? -0.601 -1.387 17.084 1.00 84.19 97 LEU A C 1
ATOM 705 O O . LEU A 1 97 ? -1.003 -1.526 15.930 1.00 84.19 97 LEU A O 1
ATOM 709 N N . ARG A 1 98 ? -0.830 -2.298 18.033 1.00 83.56 98 ARG A N 1
ATOM 710 C CA . ARG A 1 98 ? -1.557 -3.551 17.795 1.00 83.56 98 ARG A CA 1
ATOM 711 C C . ARG A 1 98 ? -2.704 -3.700 18.785 1.00 83.56 98 ARG A C 1
ATOM 713 O O . ARG A 1 98 ? -2.504 -3.565 19.989 1.00 83.56 98 ARG A O 1
ATOM 720 N N . MET A 1 99 ? -3.877 -4.072 18.279 1.00 86.06 99 MET A N 1
ATOM 721 C CA . MET A 1 99 ? -5.058 -4.399 19.076 1.00 86.06 99 MET A CA 1
ATOM 722 C C . MET A 1 99 ? -5.627 -5.755 18.646 1.00 86.06 99 MET A C 1
ATOM 724 O O . MET A 1 99 ? -5.539 -6.132 17.481 1.00 86.06 99 MET A O 1
ATOM 728 N N . ASN A 1 100 ? -6.207 -6.505 19.587 1.00 90.12 100 ASN A N 1
ATOM 729 C CA . ASN A 1 100 ? -6.957 -7.717 19.261 1.00 90.12 100 ASN A CA 1
ATOM 730 C C . ASN A 1 100 ? -8.194 -7.363 18.411 1.00 90.12 100 ASN A C 1
ATOM 732 O O . ASN A 1 100 ? -8.907 -6.418 18.741 1.00 90.12 100 ASN A O 1
ATOM 736 N N . ALA A 1 101 ? -8.476 -8.141 17.362 1.00 85.06 101 ALA A N 1
ATOM 737 C CA . ALA A 1 101 ? -9.561 -7.861 16.420 1.00 85.06 101 ALA A CA 1
ATOM 738 C C . ALA A 1 101 ? -10.961 -7.837 17.064 1.00 85.06 101 ALA A C 1
ATOM 740 O O . ALA A 1 101 ? -11.786 -7.000 16.702 1.00 85.06 101 ALA A O 1
ATOM 741 N N . ALA A 1 102 ? -11.238 -8.722 18.027 1.00 87.44 102 ALA A N 1
ATOM 742 C CA . ALA A 1 102 ? -12.518 -8.740 18.735 1.00 87.44 102 ALA A CA 1
ATOM 743 C C . ALA A 1 102 ? -12.664 -7.515 19.649 1.00 87.44 102 ALA A C 1
ATOM 745 O O . ALA A 1 102 ? -13.718 -6.880 19.669 1.00 87.44 102 ALA A O 1
ATOM 746 N N . ARG A 1 103 ? -11.583 -7.131 20.344 1.00 90.50 103 ARG A N 1
ATOM 747 C CA . ARG A 1 103 ? -11.557 -5.895 21.142 1.00 90.50 103 ARG A CA 1
ATOM 748 C C . ARG A 1 103 ? -11.754 -4.666 20.259 1.00 90.50 103 ARG A C 1
ATOM 750 O O . ARG A 1 103 ? -12.588 -3.833 20.577 1.00 90.50 103 ARG A O 1
ATOM 757 N N . PHE A 1 104 ? -11.050 -4.594 19.134 1.00 89.94 104 PHE A N 1
ATOM 758 C CA . PHE A 1 104 ? -11.187 -3.506 18.171 1.00 89.94 104 PHE A CA 1
ATOM 759 C C . PHE A 1 104 ? -12.625 -3.355 17.673 1.00 89.94 104 PHE A C 1
ATOM 761 O O . PHE A 1 104 ? -13.167 -2.259 17.729 1.00 89.94 104 PHE A O 1
ATOM 768 N N . ARG A 1 105 ? -13.276 -4.454 17.266 1.00 90.00 105 ARG A N 1
ATOM 769 C CA . ARG A 1 105 ? -14.688 -4.435 16.847 1.00 90.00 105 ARG A CA 1
ATOM 770 C C . ARG A 1 105 ? -15.612 -3.910 17.946 1.00 90.00 105 ARG A C 1
ATOM 772 O O . ARG A 1 105 ? -16.482 -3.093 17.666 1.00 90.00 105 ARG A O 1
ATOM 779 N N . LYS A 1 106 ? -15.394 -4.336 19.191 1.00 92.81 106 LYS A N 1
ATOM 780 C CA . LYS A 1 106 ? -16.167 -3.872 20.349 1.00 92.81 106 LYS A CA 1
ATOM 781 C C . LYS A 1 106 ? -15.987 -2.373 20.601 1.00 92.81 106 LYS A C 1
ATOM 783 O O . LYS A 1 106 ? -16.977 -1.679 20.806 1.00 92.81 106 LYS A O 1
ATOM 788 N N . GLU A 1 107 ? -14.755 -1.867 20.574 1.00 93.56 107 GLU A N 1
ATOM 789 C CA . GLU A 1 107 ? -14.489 -0.429 20.743 1.00 93.56 107 GLU A CA 1
ATOM 790 C C . GLU A 1 107 ? -15.043 0.389 19.574 1.00 93.56 107 GLU A C 1
ATOM 792 O O . GLU A 1 107 ? -15.631 1.451 19.776 1.00 93.56 107 GLU A O 1
ATOM 797 N N . LEU A 1 108 ? -14.927 -0.138 18.354 1.00 92.00 108 LEU A N 1
ATOM 798 C CA . LEU A 1 108 ? -15.482 0.484 17.163 1.00 92.00 108 LEU A CA 1
ATOM 799 C C . LEU A 1 108 ? -16.997 0.647 17.276 1.00 92.00 108 LEU A C 1
ATOM 801 O O . LEU A 1 108 ? -17.505 1.739 17.060 1.00 92.00 108 LEU A O 1
ATOM 805 N N . GLN A 1 109 ? -17.721 -0.395 17.685 1.00 94.06 109 GLN A N 1
ATOM 806 C CA . GLN A 1 109 ? -19.175 -0.336 17.886 1.00 94.06 109 GLN A CA 1
ATOM 807 C C . GLN A 1 109 ? -19.600 0.690 18.946 1.00 94.06 109 GLN A C 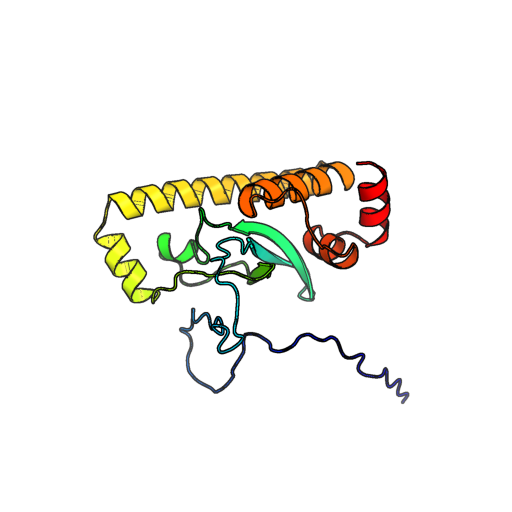1
ATOM 809 O O . GLN A 1 109 ? -20.699 1.228 18.869 1.00 94.06 109 GLN A O 1
ATOM 814 N N . ARG A 1 110 ? -18.734 0.980 19.919 1.00 96.62 110 ARG A N 1
ATOM 815 C CA . ARG A 1 110 ? -19.027 1.880 21.044 1.00 96.62 110 ARG A CA 1
ATOM 816 C C . ARG A 1 110 ? -18.671 3.340 20.783 1.00 96.62 110 ARG A C 1
ATOM 818 O O . ARG A 1 110 ? -19.136 4.207 21.515 1.00 96.62 110 ARG A O 1
ATOM 825 N N . SER A 1 111 ? -17.844 3.624 19.779 1.00 97.12 111 SER A N 1
ATOM 826 C CA . SER A 1 111 ? -17.288 4.958 19.548 1.00 97.12 111 SER A CA 1
ATOM 827 C C . SER A 1 111 ? -17.652 5.488 18.164 1.00 97.12 111 SER A C 1
ATOM 829 O O . SER A 1 111 ? -16.975 5.218 17.172 1.00 97.12 111 SER A O 1
ATOM 831 N N . ALA A 1 112 ? -18.703 6.309 18.099 1.00 96.69 112 ALA A N 1
ATOM 832 C CA . ALA A 1 112 ? -19.108 6.983 16.863 1.00 96.69 112 ALA A CA 1
ATOM 833 C C . ALA A 1 112 ? -17.991 7.853 16.233 1.00 96.69 112 ALA A C 1
ATOM 835 O O . ALA A 1 112 ? -17.858 7.839 15.008 1.00 96.69 112 ALA A O 1
ATOM 836 N N . PRO A 1 113 ? -17.147 8.582 16.999 1.00 96.56 113 PRO A N 1
ATOM 837 C CA . PRO A 1 113 ? -15.999 9.283 16.421 1.00 96.56 113 PRO A CA 1
ATOM 838 C C . PRO A 1 113 ? -14.999 8.340 15.742 1.00 96.56 113 PRO A C 1
ATOM 840 O O . PRO A 1 113 ? -14.561 8.620 14.629 1.00 96.56 113 PRO A O 1
ATOM 843 N N . LEU A 1 114 ? -14.686 7.200 16.369 1.00 92.12 114 LEU A N 1
ATOM 844 C CA . LEU A 1 114 ? -13.775 6.208 15.795 1.00 92.12 114 LEU A CA 1
ATOM 845 C C . LEU A 1 114 ? -14.344 5.595 14.507 1.00 92.12 114 LEU A C 1
ATOM 847 O O . LEU A 1 114 ? -13.606 5.427 13.538 1.00 92.12 114 LEU A O 1
ATOM 851 N N . GLN A 1 115 ? -15.651 5.310 14.472 1.00 94.75 115 GLN A N 1
ATOM 852 C CA . GLN A 1 115 ? -16.334 4.842 13.260 1.00 94.75 115 GLN A CA 1
ATOM 853 C C . GLN A 1 115 ? -16.180 5.832 12.110 1.00 94.75 115 GLN A C 1
ATOM 855 O O . GLN A 1 115 ? -15.749 5.447 11.025 1.00 94.75 115 GLN A O 1
ATOM 860 N N . ARG A 1 116 ? -16.469 7.116 12.355 1.00 95.69 116 ARG A N 1
ATOM 861 C CA . ARG A 1 116 ? -16.360 8.156 11.323 1.00 95.69 116 ARG A CA 1
ATOM 862 C C . ARG A 1 116 ? -14.951 8.256 10.751 1.00 95.69 116 ARG A C 1
ATOM 864 O O . ARG A 1 116 ? -14.804 8.306 9.531 1.00 95.69 116 ARG A O 1
ATOM 871 N N . GLU A 1 117 ? -13.930 8.250 11.603 1.00 94.44 117 GLU A N 1
ATOM 872 C CA . GLU A 1 117 ? -12.542 8.334 11.139 1.00 94.44 117 GLU A CA 1
ATOM 873 C C . GLU A 1 117 ? -12.118 7.093 10.349 1.00 94.44 117 GLU A C 1
ATOM 875 O O . GLU A 1 117 ? -11.499 7.215 9.292 1.00 94.44 117 GLU A O 1
ATOM 880 N N . LEU A 1 118 ? -12.529 5.895 10.770 1.00 92.62 118 LEU A N 1
ATOM 881 C CA . LEU A 1 118 ? -12.244 4.685 10.000 1.00 92.62 118 LEU A CA 1
ATOM 882 C C . LEU A 1 118 ? -12.992 4.628 8.672 1.00 92.62 118 LEU A C 1
ATOM 884 O O . LEU A 1 118 ? -12.429 4.135 7.696 1.00 92.62 118 LEU A O 1
ATOM 888 N N . TYR A 1 119 ? -14.219 5.136 8.588 1.00 94.00 119 TYR A N 1
ATOM 889 C CA . TYR A 1 119 ? -14.947 5.201 7.319 1.00 94.00 119 TYR A CA 1
ATOM 890 C C . TYR A 1 119 ? -14.315 6.202 6.354 1.00 94.00 119 TYR A C 1
ATOM 892 O O . TYR A 1 119 ? -14.131 5.878 5.180 1.00 94.00 119 TYR A O 1
ATOM 900 N N . ARG A 1 120 ? -13.875 7.366 6.845 1.00 94.81 120 ARG A N 1
ATOM 901 C CA . ARG A 1 120 ? -13.087 8.323 6.050 1.00 94.81 120 ARG A CA 1
ATOM 902 C C . ARG A 1 120 ? -11.783 7.704 5.563 1.00 94.81 120 ARG A C 1
ATOM 904 O O . ARG A 1 120 ? -11.470 7.795 4.379 1.00 94.81 120 ARG A O 1
ATOM 911 N N . TYR A 1 121 ? -11.058 7.022 6.446 1.00 93.25 121 TYR A N 1
ATOM 912 C CA . TYR A 1 121 ? -9.843 6.304 6.074 1.00 93.25 121 TYR A CA 1
ATOM 913 C C . TYR A 1 121 ? -10.116 5.215 5.026 1.00 93.25 121 TYR A C 1
ATOM 915 O O . TYR A 1 121 ? -9.385 5.113 4.043 1.00 93.25 121 TYR A O 1
ATOM 923 N N . THR A 1 122 ? -11.191 4.442 5.196 1.00 93.25 122 THR A N 1
ATOM 924 C CA . THR A 1 122 ? -11.603 3.399 4.245 1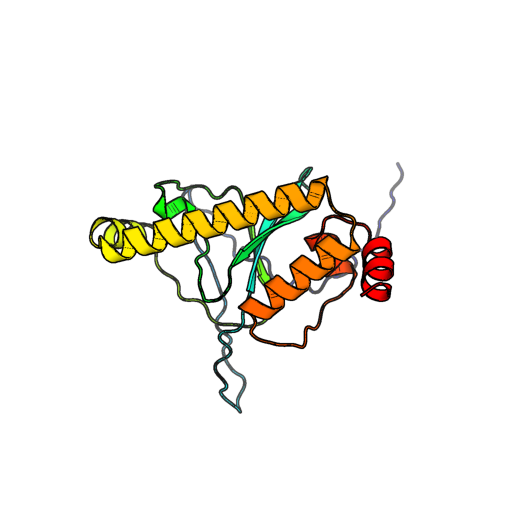.00 93.25 122 THR A CA 1
ATOM 925 C C . THR A 1 122 ? -11.868 3.996 2.868 1.00 93.25 122 THR A C 1
ATOM 927 O O . THR A 1 122 ? -11.342 3.495 1.878 1.00 93.25 122 THR A O 1
ATOM 930 N N . HIS A 1 123 ? -12.616 5.099 2.802 1.00 95.31 123 HIS A N 1
ATOM 931 C CA . HIS A 1 123 ? -12.882 5.805 1.553 1.00 95.31 123 HIS A CA 1
ATOM 932 C C . HIS A 1 123 ? -11.588 6.309 0.892 1.00 95.31 123 HIS A C 1
ATOM 934 O O . HIS A 1 123 ? -11.376 6.087 -0.299 1.00 95.31 123 HIS A O 1
ATOM 940 N N . SER A 1 124 ? -10.677 6.914 1.659 1.00 94.44 124 SER A N 1
ATOM 941 C CA . SER A 1 124 ? -9.370 7.358 1.153 1.00 94.44 124 SER A CA 1
ATOM 942 C C . SER A 1 124 ? -8.522 6.201 0.617 1.00 94.44 124 SER A C 1
ATOM 944 O O . SER A 1 124 ? -7.893 6.327 -0.435 1.00 94.44 124 SER A O 1
ATOM 946 N N . LEU A 1 125 ? -8.528 5.053 1.300 1.00 92.81 125 LEU A N 1
ATOM 947 C CA . LEU A 1 125 ? -7.826 3.853 0.849 1.00 92.81 125 LEU A CA 1
ATOM 948 C C . LEU A 1 125 ? -8.456 3.272 -0.427 1.00 92.81 125 LEU A C 1
ATOM 950 O O . LEU A 1 125 ? -7.731 2.871 -1.335 1.00 92.81 125 LEU A O 1
ATOM 954 N N . MET A 1 126 ? -9.786 3.270 -0.539 1.00 94.38 126 MET A N 1
ATOM 955 C CA . MET A 1 126 ? -10.478 2.872 -1.770 1.00 94.38 126 MET A CA 1
ATOM 956 C C . MET A 1 126 ? -10.119 3.798 -2.933 1.00 94.38 126 MET A C 1
ATOM 958 O O . MET A 1 126 ? -9.742 3.310 -3.995 1.00 94.38 126 MET A O 1
ATOM 962 N N . ALA A 1 127 ? -10.148 5.118 -2.731 1.00 95.31 127 ALA A N 1
ATOM 963 C CA . ALA A 1 127 ? -9.749 6.090 -3.749 1.00 95.31 127 ALA A CA 1
ATOM 964 C C . ALA A 1 127 ? -8.296 5.874 -4.203 1.00 95.31 127 ALA A C 1
ATOM 966 O O . ALA A 1 127 ? -7.996 5.899 -5.399 1.00 95.31 127 ALA A O 1
ATOM 967 N N . GLN A 1 128 ? -7.394 5.585 -3.261 1.00 94.12 128 GLN A N 1
ATOM 968 C CA . GLN A 1 128 ? -6.017 5.218 -3.570 1.00 94.12 128 GLN A CA 1
ATOM 969 C C . GLN A 1 128 ? -5.937 3.966 -4.451 1.00 94.12 128 GLN A C 1
ATOM 971 O O . GLN A 1 128 ? -5.235 4.000 -5.464 1.00 94.12 128 GLN A O 1
ATOM 976 N N . ILE A 1 129 ? -6.620 2.882 -4.071 1.00 94.50 129 ILE A N 1
ATOM 977 C CA . ILE A 1 129 ? -6.612 1.608 -4.806 1.00 94.50 129 ILE A CA 1
ATOM 978 C C . ILE A 1 129 ? -7.180 1.806 -6.216 1.00 94.50 129 ILE A C 1
ATOM 980 O O . ILE A 1 129 ? -6.552 1.386 -7.189 1.00 94.50 129 ILE A O 1
ATOM 984 N N . THR A 1 130 ? -8.306 2.512 -6.345 1.00 95.81 130 THR A N 1
ATOM 985 C CA . THR A 1 130 ? -8.928 2.853 -7.635 1.00 95.81 130 THR A CA 1
ATOM 986 C C . THR A 1 130 ? -7.959 3.613 -8.533 1.00 95.81 130 THR A C 1
ATOM 988 O O . THR A 1 130 ? -7.758 3.245 -9.691 1.00 95.81 130 THR A O 1
ATOM 991 N N . GLN A 1 131 ? -7.288 4.633 -7.996 1.00 94.69 131 GLN A N 1
ATOM 992 C CA . GLN A 1 131 ? -6.319 5.403 -8.768 1.00 94.69 131 GLN A CA 1
ATOM 993 C C . GLN A 1 131 ? -5.102 4.557 -9.166 1.00 94.69 131 GLN A C 1
ATOM 995 O O . GLN A 1 131 ? -4.599 4.690 -10.280 1.00 94.69 131 GLN A O 1
ATOM 1000 N N . THR A 1 132 ? -4.626 3.669 -8.290 1.00 93.81 132 THR A N 1
ATOM 1001 C CA . THR A 1 132 ? -3.537 2.736 -8.614 1.00 93.81 132 THR A CA 1
ATOM 1002 C C . THR A 1 132 ? -3.940 1.790 -9.748 1.00 93.81 132 THR A C 1
ATOM 1004 O O . THR A 1 132 ? -3.161 1.605 -10.683 1.00 93.81 132 THR A O 1
ATOM 1007 N N . ALA A 1 133 ? -5.167 1.262 -9.734 1.00 93.75 133 ALA A N 1
ATOM 1008 C CA . ALA A 1 133 ? -5.692 0.428 -10.814 1.00 93.75 133 ALA A CA 1
ATOM 1009 C C . ALA A 1 133 ? -5.764 1.191 -12.151 1.00 93.75 133 ALA A C 1
ATOM 1011 O O . ALA A 1 133 ? -5.273 0.695 -13.168 1.00 93.75 133 ALA A O 1
ATOM 1012 N N . ALA A 1 134 ? -6.284 2.422 -12.144 1.00 95.31 134 ALA A N 1
ATOM 1013 C CA . ALA A 1 134 ? -6.330 3.275 -13.331 1.00 95.31 134 ALA A CA 1
ATOM 1014 C C . ALA A 1 134 ? -4.921 3.570 -13.877 1.00 95.31 134 ALA A C 1
ATOM 1016 O O . ALA A 1 134 ? -4.655 3.376 -15.064 1.00 95.31 134 ALA A O 1
ATOM 1017 N N . CYS A 1 135 ? -3.982 3.966 -13.013 1.00 94.25 135 CYS A N 1
ATOM 1018 C CA . CYS A 1 135 ? -2.599 4.229 -13.414 1.00 94.25 135 CYS A CA 1
ATOM 1019 C C . CYS A 1 135 ? -1.906 2.987 -13.987 1.00 94.25 135 CYS A C 1
ATOM 1021 O O . CYS A 1 135 ? -1.130 3.118 -14.929 1.00 94.25 135 CYS A O 1
ATOM 1023 N N . ASN A 1 136 ? -2.189 1.793 -13.463 1.00 92.06 136 ASN A N 1
ATOM 1024 C CA . ASN A 1 136 ? -1.633 0.551 -13.999 1.00 92.06 136 ASN A CA 1
ATOM 1025 C C . ASN A 1 136 ? -2.111 0.257 -15.427 1.00 92.06 136 ASN A C 1
ATOM 1027 O O . ASN A 1 136 ? -1.354 -0.324 -16.201 1.00 92.06 136 ASN A O 1
ATOM 1031 N N . ARG A 1 137 ? -3.333 0.668 -15.786 1.00 93.81 137 ARG A N 1
ATOM 1032 C CA . ARG A 1 137 ? -3.877 0.485 -17.137 1.00 93.81 137 ARG A CA 1
ATOM 1033 C C . ARG A 1 137 ? -3.428 1.568 -18.115 1.00 93.81 137 ARG A C 1
ATOM 1035 O O . ARG A 1 137 ? -3.126 1.247 -19.260 1.00 93.81 137 ARG A O 1
ATOM 1042 N N . PHE A 1 138 ? -3.438 2.829 -17.692 1.00 96.00 138 PHE A N 1
ATOM 1043 C CA . PHE A 1 138 ? -3.365 3.966 -18.615 1.00 96.00 138 PHE A CA 1
ATOM 1044 C C . PHE A 1 138 ? -2.017 4.692 -18.632 1.00 96.00 138 PHE A C 1
ATOM 1046 O O . PHE A 1 138 ? -1.768 5.472 -19.547 1.00 96.00 138 PHE A O 1
ATOM 1053 N N . HIS A 1 139 ? -1.129 4.453 -17.663 1.00 95.69 139 HIS A N 1
ATOM 1054 C CA . HIS A 1 139 ? 0.152 5.154 -17.587 1.00 95.69 139 HIS A CA 1
ATOM 1055 C C . HIS A 1 139 ? 1.348 4.238 -17.850 1.00 95.69 139 HIS A C 1
ATOM 1057 O O . HIS A 1 139 ? 1.388 3.074 -17.449 1.00 95.69 139 HIS A O 1
ATOM 1063 N N . ARG A 1 140 ? 2.376 4.805 -18.491 1.00 95.69 140 ARG A N 1
ATOM 1064 C CA . ARG A 1 140 ? 3.681 4.156 -18.674 1.00 95.69 140 ARG A CA 1
ATOM 1065 C C . ARG A 1 140 ? 4.441 4.065 -17.344 1.00 95.69 140 ARG A C 1
ATOM 1067 O O . ARG A 1 140 ? 4.121 4.758 -16.376 1.00 95.69 140 ARG A O 1
ATOM 1074 N N . VAL A 1 141 ? 5.475 3.223 -17.311 1.00 95.50 141 VAL A N 1
ATOM 1075 C CA . VAL A 1 141 ? 6.273 2.938 -16.103 1.00 95.50 141 VAL A CA 1
ATOM 1076 C C . VAL A 1 141 ? 6.828 4.198 -15.412 1.00 95.50 141 VAL A C 1
ATOM 1078 O O . VAL A 1 141 ? 6.665 4.267 -14.195 1.00 95.50 141 VAL A O 1
ATOM 1081 N N . PRO A 1 142 ? 7.371 5.224 -16.108 1.00 96.56 142 PRO A N 1
ATOM 1082 C CA . PRO A 1 142 ? 7.906 6.421 -15.442 1.00 96.56 142 PRO A CA 1
ATOM 1083 C C . PRO A 1 142 ? 6.881 7.162 -14.577 1.00 96.56 142 PRO A C 1
ATOM 1085 O O . PRO A 1 142 ? 7.147 7.465 -13.419 1.00 96.56 142 PRO A O 1
ATOM 1088 N N . ALA A 1 143 ? 5.664 7.374 -15.086 1.00 96.00 143 ALA A N 1
ATOM 1089 C CA . ALA A 1 143 ? 4.609 8.056 -14.335 1.00 96.00 143 ALA A CA 1
ATOM 1090 C C . ALA A 1 143 ? 4.118 7.229 -13.132 1.00 96.00 143 ALA A C 1
ATOM 1092 O O . ALA A 1 143 ? 3.822 7.775 -12.067 1.00 96.00 143 ALA A O 1
ATOM 1093 N N . ARG A 1 144 ? 4.060 5.898 -13.277 1.00 95.50 144 ARG A N 1
ATOM 1094 C CA . ARG A 1 144 ? 3.705 4.980 -12.181 1.00 95.50 144 ARG A CA 1
ATOM 1095 C C . ARG A 1 144 ? 4.782 4.973 -11.093 1.00 95.50 144 ARG A C 1
ATOM 1097 O O . ARG A 1 144 ? 4.443 5.045 -9.914 1.00 95.50 144 ARG A O 1
ATOM 1104 N N . LEU A 1 145 ? 6.056 4.952 -11.489 1.00 95.31 145 LEU A N 1
ATOM 1105 C CA . LEU A 1 145 ? 7.202 5.041 -10.585 1.00 95.31 145 LEU A CA 1
ATOM 1106 C C . LEU A 1 145 ? 7.226 6.384 -9.844 1.00 95.31 145 LEU A C 1
ATOM 1108 O O . LEU A 1 145 ? 7.321 6.390 -8.620 1.00 95.31 145 LEU A O 1
ATOM 1112 N N . ALA A 1 146 ? 7.055 7.506 -10.548 1.00 95.44 146 ALA A N 1
ATOM 1113 C CA . ALA A 1 146 ? 6.993 8.835 -9.938 1.00 95.44 146 ALA A CA 1
ATOM 1114 C C . ALA A 1 146 ? 5.874 8.930 -8.890 1.00 95.44 146 ALA A C 1
ATOM 1116 O O . ALA A 1 146 ? 6.115 9.353 -7.758 1.00 95.44 146 ALA A O 1
ATOM 1117 N N . ARG A 1 147 ? 4.663 8.462 -9.228 1.00 94.62 147 ARG A N 1
ATOM 1118 C CA . ARG A 1 147 ? 3.542 8.380 -8.279 1.00 94.62 147 ARG A CA 1
ATOM 1119 C C . ARG A 1 147 ? 3.915 7.555 -7.049 1.00 94.62 147 ARG A C 1
ATOM 1121 O O . ARG A 1 147 ? 3.658 7.999 -5.934 1.00 94.62 147 ARG A O 1
ATOM 1128 N N . TRP A 1 148 ? 4.502 6.375 -7.239 1.00 93.38 148 TRP A N 1
ATOM 1129 C CA . TRP A 1 148 ? 4.893 5.501 -6.134 1.00 93.38 148 TRP A CA 1
ATOM 1130 C C . TRP A 1 148 ? 5.922 6.180 -5.217 1.00 93.38 148 TRP A C 1
ATOM 1132 O O . TRP A 1 148 ? 5.737 6.210 -4.002 1.00 93.38 148 TRP A O 1
ATOM 1142 N N . LEU A 1 149 ? 6.953 6.811 -5.786 1.00 92.69 149 LEU A N 1
ATOM 1143 C CA . LEU A 1 149 ? 7.991 7.521 -5.031 1.00 92.69 149 LEU A CA 1
ATOM 1144 C C . LEU A 1 149 ? 7.421 8.701 -4.234 1.00 92.69 149 LEU A C 1
ATOM 1146 O O . LEU A 1 149 ? 7.741 8.848 -3.054 1.00 92.69 149 LEU A O 1
ATOM 1150 N N . LEU A 1 150 ? 6.542 9.507 -4.838 1.00 92.19 150 LEU A N 1
ATOM 1151 C CA . LEU A 1 150 ? 5.868 10.619 -4.157 1.00 92.19 150 LEU A CA 1
ATOM 1152 C C . LEU A 1 150 ? 4.980 10.119 -3.009 1.00 92.19 150 LEU A C 1
ATOM 1154 O O . LEU A 1 150 ? 5.056 10.616 -1.889 1.00 92.19 150 LEU A O 1
ATOM 1158 N N . MET A 1 151 ? 4.211 9.058 -3.244 1.00 91.25 151 MET A N 1
ATOM 1159 C CA . MET A 1 151 ? 3.353 8.454 -2.223 1.00 91.25 151 MET A CA 1
ATOM 1160 C C . MET A 1 151 ? 4.135 7.836 -1.056 1.00 91.25 151 MET A C 1
ATOM 1162 O O . MET A 1 151 ? 3.659 7.854 0.085 1.00 91.25 151 MET A O 1
ATOM 1166 N N . THR A 1 152 ? 5.310 7.274 -1.330 1.00 88.88 152 THR A N 1
ATOM 1167 C CA . THR A 1 152 ? 6.243 6.765 -0.318 1.00 88.88 152 THR A CA 1
ATOM 1168 C C . THR A 1 152 ? 6.875 7.919 0.460 1.00 88.88 152 THR A C 1
ATOM 1170 O O . THR A 1 152 ? 6.921 7.879 1.694 1.00 88.88 152 THR A O 1
ATOM 1173 N N . ARG A 1 153 ? 7.278 8.995 -0.229 1.00 87.94 153 ARG A N 1
ATOM 1174 C CA . ARG A 1 153 ? 7.803 10.226 0.377 1.00 87.94 153 ARG A CA 1
ATOM 1175 C C . ARG A 1 153 ? 6.846 10.839 1.381 1.00 87.94 153 ARG A C 1
ATOM 1177 O O . ARG A 1 153 ? 7.270 11.132 2.501 1.00 87.94 153 ARG A O 1
ATOM 1184 N N . ASP A 1 154 ? 5.580 10.985 1.016 1.00 86.81 154 ASP A N 1
ATOM 1185 C CA . ASP A 1 154 ? 4.574 11.617 1.874 1.00 86.81 154 ASP A CA 1
ATOM 1186 C C . ASP A 1 154 ? 4.377 10.854 3.193 1.00 86.81 154 ASP A C 1
ATOM 1188 O O . ASP A 1 154 ? 4.210 11.453 4.260 1.00 86.81 154 ASP A O 1
ATOM 1192 N N . ARG A 1 155 ? 4.475 9.521 3.148 1.00 84.75 155 ARG A N 1
ATOM 1193 C CA . ARG A 1 155 ? 4.247 8.645 4.308 1.00 84.75 155 ARG A CA 1
ATOM 1194 C C . ARG A 1 155 ? 5.474 8.464 5.188 1.00 84.75 155 ARG A C 1
ATOM 1196 O O . ARG A 1 155 ? 5.369 8.518 6.412 1.00 84.75 155 ARG A O 1
ATOM 1203 N N . VAL A 1 156 ? 6.643 8.276 4.579 1.00 77.75 156 VAL A N 1
ATOM 1204 C CA . VAL A 1 156 ? 7.918 8.105 5.299 1.00 77.75 156 VAL A CA 1
ATOM 1205 C C . VAL A 1 156 ? 8.472 9.463 5.766 1.00 77.75 156 VAL A C 1
ATOM 1207 O O . VAL A 1 156 ? 9.335 9.522 6.650 1.00 77.75 156 VAL A O 1
ATOM 1210 N N . ARG A 1 157 ? 7.957 10.575 5.212 1.00 79.62 157 ARG A N 1
ATOM 1211 C CA . ARG A 1 157 ? 8.421 11.955 5.441 1.00 79.62 157 ARG A CA 1
ATOM 1212 C C . ARG A 1 157 ? 9.937 12.066 5.280 1.00 79.62 157 ARG A C 1
ATOM 1214 O O . ARG A 1 157 ? 10.633 12.602 6.139 1.00 79.62 157 ARG A O 1
ATOM 1221 N N . SER A 1 158 ? 10.467 11.457 4.225 1.00 76.19 158 SER A N 1
ATOM 1222 C CA . SER A 1 158 ? 11.892 11.444 3.874 1.00 76.19 158 SER A CA 1
ATOM 1223 C C . SER A 1 158 ? 12.034 11.771 2.397 1.00 76.19 158 SER A C 1
ATOM 1225 O O . SER A 1 158 ? 11.232 11.289 1.610 1.00 76.19 158 SER A O 1
ATOM 1227 N N . GLY A 1 159 ? 13.043 12.554 2.016 1.00 74.06 159 GLY A N 1
ATOM 1228 C CA . GLY A 1 159 ? 13.416 12.736 0.607 1.00 74.06 159 GLY A CA 1
ATOM 1229 C C . GLY A 1 159 ? 14.369 11.659 0.081 1.00 74.06 159 GLY A C 1
ATOM 1230 O O . GLY A 1 159 ? 14.682 11.658 -1.101 1.00 74.06 159 GLY A O 1
ATOM 1231 N N . GLN A 1 160 ? 14.847 10.768 0.953 1.00 77.88 160 GLN A N 1
ATOM 1232 C CA . GLN A 1 160 ? 15.830 9.736 0.628 1.00 77.88 160 GLN A CA 1
ATOM 1233 C C . GLN A 1 160 ? 15.257 8.351 0.929 1.00 77.88 160 GLN A C 1
ATOM 1235 O O . GLN A 1 160 ? 14.714 8.129 2.020 1.00 77.88 160 GLN A O 1
ATOM 1240 N N . PHE A 1 161 ? 15.414 7.433 -0.027 1.00 77.12 161 PHE A N 1
ATOM 1241 C CA . PHE A 1 161 ? 14.982 6.039 0.062 1.00 77.12 161 PHE A CA 1
ATOM 1242 C C . PHE A 1 161 ? 16.100 5.122 -0.420 1.00 77.12 161 PHE A C 1
ATOM 1244 O O . PHE A 1 161 ? 16.730 5.390 -1.438 1.00 77.12 161 PHE A O 1
ATOM 1251 N N . TYR A 1 162 ? 16.293 4.011 0.284 1.00 80.88 162 TYR A N 1
ATOM 1252 C CA . TYR A 1 162 ? 17.185 2.940 -0.143 1.00 80.88 162 TYR A CA 1
ATOM 1253 C C . TYR A 1 162 ? 16.325 1.809 -0.699 1.00 80.88 162 TYR A C 1
ATOM 1255 O O . TYR A 1 162 ? 15.728 1.048 0.061 1.00 80.88 162 TYR A O 1
ATOM 1263 N N . LEU A 1 163 ? 16.202 1.749 -2.024 1.00 85.38 163 LEU A N 1
ATOM 1264 C CA . LEU A 1 163 ? 15.351 0.793 -2.730 1.00 85.38 163 LEU A CA 1
ATOM 1265 C C . LEU A 1 163 ? 16.125 0.186 -3.893 1.00 85.38 163 LEU A C 1
ATOM 1267 O O . LEU A 1 163 ? 16.832 0.888 -4.612 1.00 85.38 163 LEU A O 1
ATOM 1271 N N . THR A 1 164 ? 15.973 -1.118 -4.103 1.00 90.12 164 THR A N 1
ATOM 1272 C CA . THR A 1 164 ? 16.546 -1.780 -5.276 1.00 90.12 164 THR A CA 1
ATOM 1273 C C . THR A 1 164 ? 15.583 -1.678 -6.458 1.00 90.12 164 THR A C 1
ATOM 1275 O O . THR A 1 164 ? 14.361 -1.653 -6.293 1.00 90.12 164 THR A O 1
ATOM 1278 N N . HIS A 1 165 ? 16.117 -1.674 -7.681 1.00 92.88 165 HIS A N 1
ATOM 1279 C CA . HIS A 1 165 ? 15.276 -1.716 -8.885 1.00 92.88 165 HIS A CA 1
ATOM 1280 C C . HIS A 1 165 ? 14.445 -3.002 -8.948 1.00 92.88 165 HIS A C 1
ATOM 1282 O O . HIS A 1 165 ? 13.340 -2.998 -9.476 1.00 92.88 165 HIS A O 1
ATOM 1288 N N . GLU A 1 166 ? 14.963 -4.102 -8.399 1.00 90.44 166 GLU A N 1
ATOM 1289 C CA . GLU A 1 166 ? 14.236 -5.365 -8.295 1.00 90.44 166 GLU A CA 1
ATOM 1290 C C . GLU A 1 166 ? 13.037 -5.260 -7.349 1.00 90.44 166 GLU A C 1
ATOM 1292 O O . GLU A 1 166 ? 11.953 -5.743 -7.672 1.00 90.44 166 GLU A O 1
ATOM 1297 N N . PHE A 1 167 ? 13.198 -4.582 -6.213 1.00 88.00 167 PHE A N 1
ATOM 1298 C CA . PHE A 1 167 ? 12.098 -4.328 -5.293 1.00 88.00 167 PHE A CA 1
ATOM 1299 C C . PHE A 1 167 ? 11.000 -3.487 -5.954 1.00 88.00 167 PHE A C 1
ATOM 1301 O O . PHE A 1 167 ? 9.827 -3.855 -5.928 1.00 88.00 167 PHE A O 1
ATOM 1308 N N . LEU A 1 168 ? 11.383 -2.393 -6.616 1.00 91.06 168 LEU A N 1
ATOM 1309 C CA . LEU A 1 168 ? 10.449 -1.543 -7.357 1.00 91.06 168 LEU A CA 1
ATOM 1310 C C . LEU A 1 168 ? 9.767 -2.299 -8.502 1.00 91.06 168 LEU A C 1
ATOM 1312 O O . LEU A 1 168 ? 8.578 -2.106 -8.738 1.00 91.06 168 LEU A O 1
ATOM 1316 N N . ALA A 1 169 ? 10.488 -3.191 -9.183 1.00 90.81 169 ALA A N 1
ATOM 1317 C CA . ALA A 1 169 ? 9.940 -4.021 -10.250 1.00 90.81 169 ALA A CA 1
ATOM 1318 C C . ALA A 1 169 ? 8.829 -4.937 -9.725 1.00 90.81 169 ALA A C 1
ATOM 1320 O O . ALA A 1 169 ? 7.769 -5.023 -10.344 1.00 90.81 169 ALA A O 1
ATOM 1321 N N . HIS A 1 170 ? 9.034 -5.536 -8.548 1.00 88.44 170 HIS A N 1
ATOM 1322 C CA . HIS A 1 170 ? 8.000 -6.303 -7.858 1.00 88.44 170 HIS A CA 1
ATOM 1323 C C . HIS A 1 170 ? 6.808 -5.420 -7.471 1.00 88.44 170 HIS A C 1
ATOM 1325 O O . HIS A 1 170 ? 5.681 -5.734 -7.843 1.00 88.44 170 HIS A O 1
ATOM 1331 N N . MET A 1 171 ? 7.036 -4.289 -6.791 1.00 89.31 171 MET A N 1
ATOM 1332 C CA . MET A 1 171 ? 5.940 -3.415 -6.341 1.00 89.31 171 MET A CA 1
ATOM 1333 C C . MET A 1 171 ? 5.108 -2.871 -7.511 1.00 89.31 171 MET A C 1
ATOM 1335 O O . MET A 1 171 ? 3.886 -2.787 -7.410 1.00 89.31 171 MET A O 1
ATOM 1339 N N . LEU A 1 172 ? 5.754 -2.555 -8.636 1.00 91.12 172 LEU A N 1
ATOM 1340 C CA . LEU A 1 172 ? 5.114 -2.023 -9.839 1.00 91.12 172 LEU A CA 1
ATOM 1341 C C . LEU A 1 172 ? 4.644 -3.114 -10.818 1.00 91.12 172 LEU A C 1
ATOM 1343 O O . LEU A 1 172 ? 4.009 -2.781 -11.817 1.00 91.12 172 LEU A O 1
ATOM 1347 N N . GLY A 1 173 ? 4.938 -4.395 -10.590 1.00 89.75 173 GLY A N 1
ATOM 1348 C CA . GLY A 1 173 ? 4.585 -5.476 -11.519 1.00 89.75 173 GLY A CA 1
ATOM 1349 C C . GLY A 1 173 ? 5.169 -5.285 -12.923 1.00 89.75 173 GLY A C 1
ATOM 1350 O O . GLY A 1 173 ? 4.463 -5.430 -13.919 1.00 89.75 173 GLY A O 1
ATOM 1351 N N . VAL A 1 174 ? 6.442 -4.895 -13.011 1.00 91.81 174 VAL A N 1
ATOM 1352 C CA . VAL A 1 174 ? 7.172 -4.696 -14.275 1.00 91.81 174 VAL A CA 1
ATOM 1353 C C . VAL A 1 174 ? 8.505 -5.440 -14.247 1.00 91.81 174 VAL A C 1
ATOM 1355 O O . VAL A 1 174 ? 8.928 -5.947 -13.213 1.00 91.81 174 VAL A O 1
ATOM 1358 N N . ARG A 1 175 ? 9.208 -5.506 -15.382 1.00 92.19 175 ARG A N 1
ATOM 1359 C CA . ARG A 1 175 ? 10.582 -6.033 -15.419 1.00 92.19 175 ARG A CA 1
ATOM 1360 C C . ARG A 1 175 ? 11.557 -5.017 -14.816 1.00 92.19 175 ARG A C 1
ATOM 1362 O O . ARG A 1 175 ? 11.386 -3.816 -15.011 1.00 92.19 175 ARG A O 1
ATOM 1369 N N . ARG A 1 176 ? 12.634 -5.498 -14.180 1.00 94.06 176 ARG A N 1
ATOM 1370 C CA . ARG A 1 176 ? 13.718 -4.657 -13.624 1.00 94.06 176 ARG A CA 1
ATOM 1371 C C . ARG A 1 176 ? 14.255 -3.635 -14.632 1.00 94.06 176 ARG A C 1
ATOM 1373 O O . ARG A 1 176 ? 14.481 -2.493 -14.258 1.00 94.06 176 ARG A O 1
ATOM 1380 N N . VAL A 1 177 ? 14.414 -4.029 -15.897 1.00 95.12 177 VAL A N 1
ATOM 1381 C CA . VAL A 1 177 ? 14.878 -3.134 -16.974 1.00 95.12 177 VAL A CA 1
ATOM 1382 C C . VAL A 1 177 ? 13.944 -1.934 -17.145 1.00 95.12 177 VAL A C 1
ATOM 1384 O O . VAL A 1 177 ? 14.419 -0.808 -17.192 1.00 95.12 177 VAL A O 1
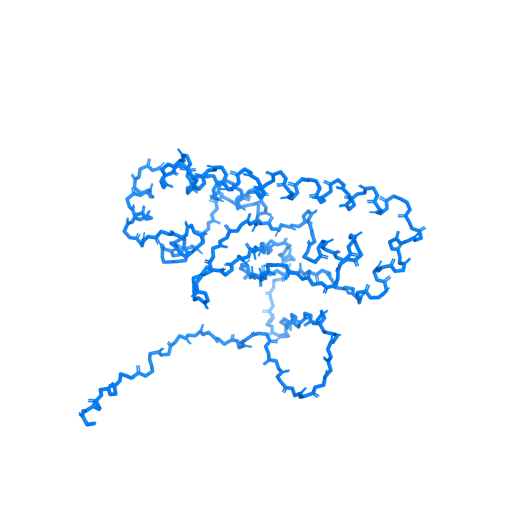ATOM 1387 N N . GLY A 1 178 ? 12.624 -2.149 -17.100 1.00 94.62 178 GLY A N 1
ATOM 1388 C CA . GLY A 1 178 ? 11.649 -1.061 -17.189 1.00 94.62 178 GLY A CA 1
ATOM 1389 C C . GLY A 1 178 ? 11.709 -0.096 -16.001 1.00 94.62 178 GLY A C 1
ATOM 1390 O O . GLY A 1 178 ? 11.408 1.081 -16.163 1.00 94.62 178 GLY A O 1
ATOM 1391 N N . VAL A 1 179 ? 12.131 -0.560 -14.817 1.00 95.88 179 VAL A N 1
ATOM 1392 C CA . VAL A 1 179 ? 12.424 0.332 -13.680 1.00 95.88 179 VAL A CA 1
ATOM 1393 C C . VAL A 1 179 ? 13.694 1.131 -13.929 1.00 95.88 179 VAL A C 1
ATOM 1395 O O . VAL A 1 179 ? 13.701 2.324 -13.657 1.00 95.88 179 VAL A O 1
ATOM 1398 N N . THR A 1 180 ? 14.752 0.502 -14.445 1.00 95.00 180 THR A N 1
ATOM 1399 C CA . THR A 1 180 ? 16.004 1.198 -14.771 1.00 95.00 180 THR A CA 1
ATOM 1400 C C . THR A 1 180 ? 15.767 2.315 -15.782 1.00 95.00 180 THR A C 1
ATOM 1402 O O . THR A 1 180 ? 16.140 3.451 -15.517 1.00 95.00 180 THR A O 1
ATOM 1405 N N . GLU A 1 181 ? 15.086 2.017 -16.887 1.00 95.50 181 GLU A N 1
ATOM 1406 C CA . GLU A 1 181 ? 14.734 3.009 -17.909 1.00 95.50 181 GLU A CA 1
ATOM 1407 C C . GLU A 1 181 ? 13.868 4.132 -17.334 1.00 95.50 181 GLU A C 1
ATOM 1409 O O . GLU A 1 181 ? 14.114 5.307 -17.591 1.00 95.50 181 GLU A O 1
ATOM 1414 N N . ALA A 1 182 ? 12.872 3.782 -16.515 1.00 95.62 182 ALA A N 1
ATOM 1415 C CA . ALA A 1 182 ? 12.007 4.762 -15.876 1.00 95.62 182 ALA A CA 1
ATOM 1416 C C . ALA A 1 182 ? 12.758 5.664 -14.893 1.00 95.62 182 ALA A C 1
ATOM 1418 O O . ALA A 1 182 ? 12.503 6.861 -14.875 1.00 95.62 182 ALA A O 1
ATOM 1419 N N . ALA A 1 183 ? 13.669 5.110 -14.094 1.00 92.94 183 ALA A N 1
ATOM 1420 C CA . ALA A 1 183 ? 14.466 5.869 -13.138 1.00 92.94 183 ALA A CA 1
ATOM 1421 C C . ALA A 1 183 ? 15.437 6.831 -13.833 1.00 92.94 183 ALA A C 1
ATOM 1423 O O . ALA A 1 183 ? 15.664 7.917 -13.322 1.00 92.94 183 ALA A O 1
ATOM 1424 N N . SER A 1 184 ? 15.974 6.465 -15.000 1.00 92.06 184 SER A N 1
ATOM 1425 C CA . SER A 1 184 ? 16.815 7.357 -15.810 1.00 92.06 184 SER A CA 1
ATOM 1426 C C . SER A 1 184 ? 16.042 8.491 -16.494 1.00 92.06 184 SER A C 1
ATOM 1428 O O . SER A 1 184 ? 16.661 9.431 -16.980 1.00 92.06 184 SER A O 1
ATOM 1430 N N . ALA A 1 185 ? 14.713 8.393 -16.566 1.00 91.38 185 ALA A N 1
ATOM 1431 C CA . ALA A 1 185 ? 13.837 9.386 -17.187 1.00 91.38 185 ALA A CA 1
ATOM 1432 C C . ALA A 1 185 ? 13.175 10.350 -16.179 1.00 91.38 185 ALA A C 1
ATOM 1434 O O . ALA A 1 185 ? 12.379 11.195 -16.597 1.00 91.38 185 ALA A O 1
ATOM 1435 N N . LEU A 1 186 ? 13.450 10.192 -14.879 1.00 86.94 186 LEU A N 1
ATOM 1436 C CA . LEU A 1 186 ? 12.968 11.040 -13.780 1.00 86.94 186 LEU A CA 1
ATOM 1437 C C . LEU A 1 186 ? 14.097 11.926 -13.250 1.00 86.94 186 LEU A C 1
ATOM 1439 O O . LEU A 1 186 ? 13.767 13.051 -12.816 1.00 86.94 186 LEU A O 1
#

Sequence (186 aa):
MADHSVPPQSFPLCDNVHTGRHGGPNLAAWRARTARSLSRSRTACWRSLVSLLTLVEGRLALEVGLVGREGMVGVALALGIGVSPVRALVQGSGTALRMNAARFRKELQRSAPLQRELYRYTHSLMAQITQTAACNRFHRVPARLARWLLMTRDRVRSGQFYLTHEFLAHMLGVRRVGVTEAASAL

Foldseek 3Di:
DDDDDDDPDDDPPPDPQDPDDDDDDADPDGDDDDDDDDDDDDDAQQQKKKFWWADDPNPATEGLFIDFPLDDDPLCLLVVHRDDNTDIDIDDDHDDDDDDSVVVNVVSVVDPVNNVSSVVRVVVRVVSSVVLVVCLPPHAPLVNLVVVLVVSCVRSVDPDDDDQLVRVCRHSVHDSVSSVVSVVVD

Secondary structure (DSSP, 8-state):
-------------TT-S-------S--------------S--------EEEEEEEETTTEEEEEEEE-TT--TTGGGGGT----SSEEEEESS-------HHHHHHHHHH-HHHHHHHHHHHHHHHHHHHHHHHHHHHS-HHHHHHHHHHHHHHHHT-S-----HHHHHHHHTS-HHHHHHHHHT-

Radius of gyration: 18.99 Å; chains: 1; bounding box: 42×52×42 Å

pLDDT: mean 73.77, std 25.9, range [22.69, 97.12]